Protein AF-A0A9D0NZA3-F1 (afdb_monomer)

Radius of gyration: 27.47 Å; Cα contacts (8 Å, |Δi|>4): 518; chains: 1; bounding box: 63×47×98 Å

Solvent-accessible surface area (backbone atoms only — not comparable to full-atom values): 13655 Å² total; per-residue (Å²): 135,86,82,83,82,78,84,54,74,64,58,56,53,51,52,50,52,52,50,51,53,52,52,51,52,50,50,54,51,50,53,55,50,50,52,52,50,52,54,52,50,35,52,51,52,50,52,52,49,49,54,50,52,51,53,52,53,43,59,49,54,41,44,17,36,38,67,55,97,44,93,88,59,79,60,57,59,44,73,72,34,54,56,36,86,94,64,35,75,42,56,44,33,28,52,36,56,46,63,47,68,66,41,76,40,80,38,42,32,81,88,72,49,72,46,81,45,72,25,44,46,21,32,45,32,31,29,28,35,20,25,93,94,36,58,45,86,87,71,45,75,27,55,70,80,37,42,37,33,44,32,44,36,69,53,75,40,7,36,28,37,35,42,30,35,65,82,78,69,47,74,52,71,51,70,76,42,34,65,76,71,76,92,61,64,84,48,49,30,30,63,24,29,42,58,32,36,20,28,26,86,84,74,82,85,48,69,76,47,73,42,42,36,62,63,34,60,76,65,70,42,45,63,32,38,39,29,38,42,38,38,38,28,33,30,28,41,40,43,71,70,43,79,46,79,45,79,40,60,28,83,45,41,118

Sequence (254 aa):
MNRQTGFSLIDLMISMVISLVVVGAIGSMYLNMKESFVTQQAQAELQDSARFTGTMMTAILRQAGYIPFDAATVGRKDDIFTAITGAFPAAGQVVSGTEATLSSVDVYQEDGSTVQQSFPDDAISIRFVGGASMFDCLGGAAPDGEQLVERFSLVSSALQCNHTNISTSTTDSDLLVGQNLGSRKEQIRVVGMLVWYGLDTDGNLSVDQYRRANAVNSAGAWKQVKSAAIILTVQSGELIPKNLTYVVHFPNAV

Mean predicted aligned error: 7.34 Å

Foldseek 3Di:
DDDDDDDDPVVVVVVVVVVVVVVVVVVVVVVVVVLVVLVVLLVVQVVVLLVQCQVLVQLQQLQFQAADPDPVRPDDQQVLQDADPPARRGRNQFKAKDWDFWDWDWAFASVRDTDTDTATWMKMKGKYAFDPPDAASVRHHRDHRWIKMWMWTDDPQFTKIWIATPVVRDIDMDGDADDPPPDDLAGKGFNYKFKWFFFDPPPPLDGPDTDGRVVCVVVVRSLRTFKMKMWTFMGGGNDDTDIRIHIHGHPNSD

Nearest PDB structures (foldseek):
  1zm8-assembly1_A  TM=5.096E-01  e=3.069E+00  Anabaena sp.
  5hac-assembly1_B  TM=1.676E-01  e=1.549E-01  Leishmania donovani
  5w6p-assembly1_A  TM=2.312E-01  e=7.302E-01  Kuttervirus CBA120

pLDDT: mean 88.31, std 10.46, range [43.47, 97.75]

Structure (mmCIF, N/CA/C/O backbone):
data_AF-A0A9D0NZA3-F1
#
_entry.id   AF-A0A9D0NZA3-F1
#
loop_
_atom_site.group_PDB
_atom_site.id
_atom_site.type_symbol
_atom_site.label_atom_id
_atom_site.label_alt_id
_atom_site.label_comp_id
_atom_site.label_asym_id
_atom_site.label_entity_id
_atom_site.label_seq_id
_atom_site.pdbx_PDB_ins_code
_atom_site.Cartn_x
_atom_site.Cartn_y
_atom_site.Cartn_z
_atom_site.occupancy
_atom_site.B_iso_or_equiv
_atom_site.auth_seq_id
_atom_site.auth_comp_id
_atom_site.auth_asym_id
_atom_site.auth_atom_id
_atom_site.pdbx_PDB_model_num
ATOM 1 N N . MET A 1 1 ? -36.577 32.853 71.319 1.00 51.12 1 MET A N 1
ATOM 2 C CA . MET A 1 1 ? -36.352 31.395 71.453 1.00 51.12 1 MET A CA 1
ATOM 3 C C . MET A 1 1 ? -36.713 30.751 70.122 1.00 51.12 1 MET A C 1
ATOM 5 O O . MET A 1 1 ? -37.895 30.637 69.830 1.00 51.12 1 MET A O 1
ATOM 9 N N . ASN A 1 2 ? -35.731 30.420 69.278 1.00 58.84 2 ASN A N 1
ATOM 10 C CA . ASN A 1 2 ? -36.005 29.749 68.002 1.00 58.84 2 ASN A CA 1
ATOM 11 C C . ASN A 1 2 ? -36.266 28.262 68.260 1.00 58.84 2 ASN A C 1
ATOM 13 O O . ASN A 1 2 ? -35.410 27.568 68.805 1.00 58.84 2 ASN A O 1
ATOM 17 N N . ARG A 1 3 ? -37.463 27.789 67.895 1.00 59.72 3 ARG A N 1
ATOM 18 C CA . ARG A 1 3 ? -37.814 26.363 67.880 1.00 59.72 3 ARG A CA 1
ATOM 19 C C . ARG A 1 3 ? -36.993 25.678 66.791 1.00 59.72 3 ARG A C 1
ATOM 21 O O . ARG A 1 3 ? -37.127 26.024 65.623 1.00 59.72 3 ARG A O 1
ATOM 28 N N . GLN A 1 4 ? -36.171 24.707 67.174 1.00 66.44 4 GLN A N 1
ATOM 29 C CA . GLN A 1 4 ? -35.600 23.755 66.227 1.00 66.44 4 GLN A CA 1
ATOM 30 C C . GLN A 1 4 ? -36.704 22.788 65.790 1.00 66.44 4 GLN A C 1
ATOM 32 O O . GLN A 1 4 ? -37.243 22.034 66.600 1.00 66.44 4 GLN A O 1
ATOM 37 N N . THR A 1 5 ? -37.067 22.841 64.514 1.00 71.94 5 THR A N 1
ATOM 38 C CA . THR A 1 5 ? -37.876 21.823 63.844 1.00 71.94 5 THR A CA 1
ATOM 39 C C . THR A 1 5 ? -36.939 20.695 63.407 1.00 71.94 5 THR A C 1
ATOM 41 O O . THR A 1 5 ? -36.087 20.909 62.548 1.00 71.94 5 THR A O 1
ATOM 44 N N . GLY A 1 6 ? -37.037 19.521 64.036 1.00 74.94 6 GLY A N 1
ATOM 45 C CA . GLY A 1 6 ? -36.289 18.329 63.620 1.00 74.94 6 GLY A CA 1
ATOM 46 C C . GLY A 1 6 ? -36.896 17.692 62.367 1.00 74.94 6 GLY A C 1
ATOM 47 O O . GLY A 1 6 ? -38.107 17.759 62.165 1.00 74.94 6 GLY A O 1
ATOM 48 N N . PHE A 1 7 ? -36.053 17.081 61.535 1.00 77.44 7 PHE A N 1
ATOM 49 C CA . PHE A 1 7 ? -36.474 16.319 60.357 1.00 77.44 7 PHE A CA 1
ATOM 50 C C . PHE A 1 7 ? -37.058 14.958 60.753 1.00 77.44 7 PHE A C 1
ATOM 52 O O . PHE A 1 7 ? -36.597 14.331 61.711 1.00 77.44 7 PHE A O 1
ATOM 59 N N . SER A 1 8 ? -38.058 14.491 60.003 1.00 88.31 8 SER A N 1
ATOM 60 C CA . SER A 1 8 ? -38.603 13.143 60.161 1.00 88.31 8 SER A CA 1
ATOM 61 C C . SER A 1 8 ? -37.668 12.106 59.526 1.00 88.31 8 SER A C 1
ATOM 63 O O . SER A 1 8 ? -37.022 12.373 58.515 1.00 88.31 8 SER A O 1
ATOM 65 N N . LEU A 1 9 ? -37.620 10.891 60.081 1.00 87.69 9 LEU A N 1
ATOM 66 C CA . LEU A 1 9 ? -36.819 9.781 59.542 1.00 87.69 9 LEU A CA 1
ATOM 67 C C . LEU A 1 9 ? -37.218 9.436 58.091 1.00 87.69 9 LEU A C 1
ATOM 69 O O . LEU A 1 9 ? -36.364 9.055 57.292 1.00 87.69 9 LEU A O 1
ATOM 73 N N . ILE A 1 10 ? -38.489 9.660 57.727 1.00 92.31 10 ILE A N 1
ATOM 74 C CA . ILE A 1 10 ? -38.987 9.504 56.351 1.00 92.31 10 ILE A CA 1
ATOM 75 C C . ILE A 1 10 ? -38.359 10.523 55.388 1.00 92.31 10 ILE A C 1
ATOM 77 O O . ILE A 1 10 ? -38.009 10.157 54.271 1.00 92.31 10 ILE A O 1
ATOM 81 N N . ASP A 1 11 ? -38.141 11.770 55.817 1.00 90.00 11 ASP A N 1
ATOM 82 C CA . ASP A 1 11 ? -37.569 12.818 54.961 1.00 90.00 11 ASP A CA 1
ATOM 83 C C . ASP A 1 11 ? -36.097 12.514 54.642 1.00 90.00 11 ASP A C 1
ATOM 85 O O . ASP A 1 11 ? -35.621 12.755 53.527 1.00 90.00 11 ASP A O 1
ATOM 89 N N . LEU A 1 12 ? -35.378 11.902 55.591 1.00 90.06 12 LEU A N 1
ATOM 90 C CA . LEU A 1 12 ? -34.016 11.415 55.363 1.00 90.06 12 LEU A CA 1
ATOM 91 C C . LEU A 1 12 ? -33.972 10.221 54.402 1.00 90.06 12 LEU A C 1
ATOM 93 O O . LEU A 1 12 ? -33.104 10.164 53.534 1.00 90.06 12 LEU A O 1
ATOM 97 N N . MET A 1 13 ? -34.927 9.296 54.498 1.00 92.69 13 MET A N 1
ATOM 98 C CA . MET A 1 13 ? -35.022 8.180 53.552 1.00 92.69 13 MET A CA 1
ATOM 99 C C . MET A 1 13 ? -35.358 8.660 52.135 1.00 92.69 13 MET A C 1
ATOM 101 O O . MET A 1 13 ? -34.717 8.236 51.174 1.00 92.69 13 MET A O 1
ATOM 105 N N . ILE A 1 14 ? -36.312 9.585 52.000 1.00 94.31 14 ILE A N 1
ATOM 106 C CA . ILE A 1 14 ? -36.721 10.141 50.704 1.00 94.31 14 ILE A CA 1
ATOM 107 C C . ILE A 1 14 ? -35.559 10.903 50.054 1.00 94.31 14 ILE A C 1
ATOM 109 O O . ILE A 1 14 ? -35.256 10.677 48.883 1.00 94.31 14 ILE A O 1
ATOM 113 N N . SER A 1 15 ? -34.860 11.759 50.803 1.00 94.69 15 SER A N 1
ATOM 114 C CA . SER A 1 15 ? -33.729 12.535 50.270 1.00 94.69 15 SER A CA 1
ATOM 115 C C . SER A 1 15 ? -32.549 11.662 49.832 1.00 94.69 15 SER A C 1
ATOM 117 O O . SER A 1 15 ? -31.938 11.937 48.795 1.00 94.69 15 SER A O 1
ATOM 119 N N . MET A 1 16 ? -32.255 10.577 50.554 1.00 92.75 16 MET A N 1
ATOM 120 C CA . MET A 1 16 ? -31.217 9.618 50.165 1.00 92.75 16 MET A CA 1
ATOM 121 C C . MET A 1 16 ? -31.574 8.878 48.871 1.00 92.75 16 MET A C 1
ATOM 123 O O . MET A 1 16 ? -30.732 8.765 47.980 1.00 92.75 16 MET A O 1
ATOM 127 N N . VAL A 1 17 ? -32.822 8.418 48.736 1.00 96.31 17 VAL A N 1
ATOM 128 C CA . VAL A 1 17 ? -33.291 7.737 47.517 1.00 96.31 17 VAL A CA 1
ATOM 129 C C . VAL A 1 17 ? -33.237 8.680 46.315 1.00 96.31 17 VAL A C 1
ATOM 131 O O . VAL A 1 17 ? -32.728 8.294 45.265 1.00 96.31 17 VAL A O 1
ATOM 134 N N . ILE A 1 18 ? -33.681 9.931 46.470 1.00 95.88 18 ILE A N 1
ATOM 135 C CA . ILE A 1 18 ? -33.614 10.936 45.398 1.00 95.88 18 ILE A CA 1
ATOM 136 C C . ILE A 1 18 ? -32.157 11.192 44.996 1.00 95.88 18 ILE A C 1
ATOM 138 O O . ILE A 1 18 ? -31.841 11.213 43.808 1.00 95.88 18 ILE A O 1
ATOM 142 N N . SER A 1 19 ? -31.256 11.324 45.972 1.00 95.94 19 SER A N 1
ATOM 143 C CA . SER A 1 19 ? -29.830 11.553 45.710 1.00 95.94 19 SER A CA 1
ATOM 144 C C . SER A 1 19 ? -29.194 10.388 44.948 1.00 95.94 19 SER A C 1
ATOM 146 O O . SER A 1 19 ? -28.460 10.612 43.987 1.00 95.94 19 SER A O 1
ATOM 148 N N . LEU A 1 20 ? -29.514 9.144 45.322 1.00 95.38 20 LEU A N 1
ATOM 149 C CA . LEU A 1 20 ? -29.031 7.945 44.634 1.00 95.38 20 LEU A CA 1
ATOM 150 C C . LEU A 1 20 ? -29.504 7.901 43.174 1.00 95.38 20 LEU A C 1
ATOM 152 O O . LEU A 1 20 ? -28.707 7.622 42.279 1.00 95.38 20 LEU A O 1
ATOM 156 N N . VAL A 1 21 ? -30.780 8.208 42.924 1.00 96.75 21 VAL A N 1
ATOM 157 C CA . VAL A 1 21 ? -31.352 8.228 41.568 1.00 96.75 21 VAL A CA 1
ATOM 158 C C . VAL A 1 21 ? -30.662 9.278 40.698 1.00 96.75 21 VAL A C 1
ATOM 160 O O . VAL A 1 21 ? -30.293 8.984 39.561 1.00 96.75 21 VAL A O 1
ATOM 163 N N . VAL A 1 22 ? -30.428 10.481 41.230 1.00 96.88 22 VAL A N 1
ATOM 164 C CA . VAL A 1 22 ? -29.750 11.562 40.496 1.00 96.88 22 VAL A CA 1
ATOM 165 C C . VAL A 1 22 ? -28.302 11.191 40.169 1.00 96.88 22 VAL A C 1
ATOM 167 O O . VAL A 1 22 ? -27.874 11.353 39.027 1.00 96.88 22 VAL A O 1
ATOM 170 N N . VAL A 1 23 ? -27.554 10.647 41.133 1.00 96.62 23 VAL A N 1
ATOM 171 C CA . VAL A 1 23 ? -26.170 10.201 40.900 1.00 96.62 23 VAL A CA 1
ATOM 172 C C . VAL A 1 23 ? -26.123 9.058 39.884 1.00 96.62 23 VAL A C 1
ATOM 174 O O . VAL A 1 23 ? -25.263 9.068 39.006 1.00 96.62 23 VAL A O 1
ATOM 177 N N . GLY A 1 24 ? -27.068 8.113 39.942 1.00 95.25 24 GLY A N 1
ATOM 178 C CA . GLY A 1 24 ? -27.191 7.039 38.954 1.00 95.25 24 GLY A CA 1
ATOM 179 C C . GLY A 1 24 ? -27.455 7.567 37.541 1.00 95.25 24 GLY A C 1
ATOM 180 O O . GLY A 1 24 ? -26.788 7.152 36.591 1.00 95.25 24 GLY A O 1
ATOM 181 N N . ALA A 1 25 ? -28.362 8.537 37.402 1.00 95.44 25 ALA A N 1
ATOM 182 C CA . ALA A 1 25 ? -28.657 9.176 36.122 1.00 95.44 25 ALA A CA 1
ATOM 183 C C . ALA A 1 25 ? -27.425 9.895 35.545 1.00 95.44 25 ALA A C 1
ATOM 185 O O . ALA A 1 25 ? -27.051 9.647 34.397 1.00 95.44 25 ALA A O 1
ATOM 186 N N . ILE A 1 26 ? -26.741 10.716 36.349 1.00 96.31 26 ILE A N 1
ATOM 187 C CA . ILE A 1 26 ? -25.516 11.418 35.928 1.00 96.31 26 ILE A CA 1
ATOM 188 C C . ILE A 1 26 ? -24.404 10.418 35.582 1.00 96.31 26 ILE A C 1
ATOM 190 O O . ILE A 1 26 ? -23.705 10.607 34.588 1.00 96.31 26 ILE A O 1
ATOM 194 N N . GLY A 1 27 ? -24.266 9.335 36.352 1.00 94.44 27 GLY A N 1
ATOM 195 C CA . GLY A 1 27 ? -23.303 8.268 36.084 1.00 94.44 27 GLY A CA 1
ATOM 196 C C . GLY A 1 27 ? -23.529 7.613 34.721 1.00 94.44 27 GLY A C 1
ATOM 197 O O . GLY A 1 27 ? -22.589 7.491 33.939 1.00 94.44 27 GLY A O 1
ATOM 198 N N . SER A 1 28 ? -24.778 7.269 34.394 1.00 91.19 28 SER A N 1
ATOM 199 C CA . SER A 1 28 ? -25.121 6.702 33.082 1.00 91.19 28 SER A CA 1
ATOM 200 C C . SER A 1 28 ? -24.843 7.677 31.930 1.00 91.19 28 SER A C 1
ATOM 202 O O . SER A 1 28 ? -24.255 7.292 30.921 1.00 91.19 28 SER A O 1
ATOM 204 N N . MET A 1 29 ? -25.170 8.962 32.106 1.00 93.44 29 MET A N 1
ATOM 205 C CA . MET A 1 29 ? -24.888 10.001 31.115 1.00 93.44 29 MET A CA 1
ATOM 206 C C . MET A 1 29 ? -23.382 10.181 30.901 1.00 93.44 29 MET A C 1
ATOM 208 O O . MET A 1 29 ? -22.934 10.296 29.763 1.00 93.44 29 MET A O 1
ATOM 212 N N . TYR A 1 30 ? -22.596 10.179 31.978 1.00 94.50 30 TYR A N 1
ATOM 213 C CA . TYR A 1 30 ? -21.143 10.296 31.909 1.00 94.50 30 TYR A CA 1
ATOM 214 C C . TYR A 1 30 ? -20.502 9.127 31.150 1.00 94.50 30 TYR A C 1
ATOM 216 O O . TYR A 1 30 ? -19.624 9.358 30.319 1.00 94.50 30 TYR A O 1
ATOM 224 N N . LEU A 1 31 ? -20.952 7.890 31.392 1.00 90.31 31 LEU A N 1
ATOM 225 C CA . LEU A 1 31 ? -20.451 6.709 30.680 1.00 90.31 31 LEU A CA 1
ATOM 226 C C . LEU A 1 31 ? -20.756 6.785 29.179 1.00 90.31 31 LEU A C 1
ATOM 228 O O . LEU A 1 31 ? -19.836 6.650 28.374 1.00 90.31 31 LEU A O 1
ATOM 232 N N . ASN A 1 32 ? -21.997 7.117 28.812 1.00 88.56 32 ASN A N 1
ATOM 233 C CA . ASN A 1 32 ? -22.391 7.290 27.409 1.00 88.56 32 ASN A CA 1
ATOM 234 C C . ASN A 1 32 ? -21.597 8.415 26.728 1.00 88.56 32 ASN A C 1
ATOM 236 O O . ASN A 1 32 ? -21.171 8.297 25.580 1.00 88.56 32 ASN A O 1
ATOM 240 N N . MET A 1 33 ? -21.376 9.523 27.440 1.00 90.19 33 MET A N 1
ATOM 241 C CA . MET A 1 33 ? -20.604 10.647 26.924 1.00 90.19 33 MET A CA 1
ATOM 242 C C . MET A 1 33 ? -19.137 10.252 26.704 1.00 90.19 33 MET A C 1
ATOM 244 O O . MET A 1 33 ? -18.565 10.589 25.672 1.00 90.19 33 MET A O 1
ATOM 248 N N . LYS A 1 34 ? -18.539 9.489 27.627 1.00 88.44 34 LYS A N 1
ATOM 249 C CA . LYS A 1 34 ? -17.170 8.973 27.491 1.00 88.44 34 LYS A CA 1
ATOM 250 C C . LYS A 1 34 ? -17.021 8.053 26.276 1.00 88.44 34 LYS A C 1
ATOM 252 O O . LYS A 1 34 ? -16.067 8.212 25.521 1.00 88.44 34 LYS A O 1
ATOM 257 N N . GLU A 1 35 ? -17.947 7.123 26.077 1.00 84.94 35 GLU A N 1
ATOM 258 C CA . GLU A 1 35 ? -17.951 6.220 24.919 1.00 84.94 35 GLU A CA 1
ATOM 259 C C . GLU A 1 35 ? -18.092 6.995 23.598 1.00 84.94 35 GLU A C 1
ATOM 261 O O . GLU A 1 35 ? -17.332 6.789 22.648 1.00 84.94 35 GLU A O 1
ATOM 266 N N . SER A 1 36 ? -18.988 7.985 23.571 1.00 86.56 36 SER A N 1
ATOM 267 C CA . SER A 1 36 ? -19.142 8.896 22.435 1.00 86.56 36 SER A CA 1
ATOM 268 C C . SER A 1 36 ? -17.854 9.673 22.132 1.00 86.56 36 SER A C 1
ATOM 270 O O . SER A 1 36 ? -17.493 9.839 20.969 1.00 86.56 36 SER A O 1
ATOM 272 N N . PHE A 1 37 ? -17.118 10.116 23.154 1.00 87.00 37 PHE A N 1
ATOM 273 C CA . PHE A 1 37 ? -15.834 10.790 22.959 1.00 87.00 37 PHE A CA 1
ATOM 274 C C . PHE A 1 37 ? -14.761 9.861 22.374 1.00 87.00 37 PHE A C 1
ATOM 276 O O . PHE A 1 37 ? -14.057 10.265 21.451 1.00 87.00 37 PHE A O 1
ATOM 283 N N . VAL A 1 38 ? -14.647 8.623 22.865 1.00 83.88 38 VAL A N 1
ATOM 284 C CA . VAL A 1 38 ? -13.657 7.650 22.362 1.00 83.88 38 VAL A CA 1
ATOM 285 C C . VAL A 1 38 ? -13.935 7.282 20.904 1.00 83.88 38 VAL A C 1
ATOM 287 O O . VAL A 1 38 ? -13.021 7.269 20.083 1.00 83.88 38 VAL A O 1
ATOM 290 N N . THR A 1 39 ? -15.199 7.045 20.553 1.00 84.56 39 THR A N 1
ATOM 291 C CA . THR A 1 39 ? -15.587 6.721 19.171 1.00 84.56 39 THR A CA 1
ATOM 292 C C . THR A 1 39 ? -15.345 7.887 18.212 1.00 84.56 39 THR A C 1
ATOM 294 O O . THR A 1 39 ? -14.838 7.675 17.109 1.00 84.56 39 THR A O 1
ATOM 297 N N . GLN A 1 40 ? -15.637 9.125 18.624 1.00 88.12 40 GLN A N 1
ATOM 298 C CA . GLN A 1 40 ? -15.328 10.324 17.836 1.00 88.12 40 GLN A CA 1
ATOM 299 C C . GLN A 1 40 ? -13.819 10.497 17.625 1.00 88.12 40 GLN A C 1
ATOM 301 O O . GLN A 1 40 ? -13.389 10.772 16.504 1.00 88.12 40 GLN A O 1
ATOM 306 N N . GLN A 1 41 ? -13.016 10.283 18.669 1.00 87.00 41 GLN A N 1
ATOM 307 C CA . GLN A 1 41 ? -11.558 10.353 18.587 1.00 87.00 41 GLN A CA 1
ATOM 308 C C . GLN A 1 41 ? -10.996 9.301 17.619 1.00 87.00 41 GLN A C 1
ATOM 310 O O . GLN A 1 41 ? -10.244 9.645 16.707 1.00 87.00 41 GLN A O 1
ATOM 315 N N . ALA A 1 42 ? -11.433 8.045 17.735 1.00 84.56 42 ALA A N 1
ATOM 316 C CA . ALA A 1 42 ? -11.001 6.971 16.844 1.00 84.56 42 ALA A CA 1
ATOM 317 C C . ALA A 1 42 ? -11.380 7.243 15.371 1.00 84.56 42 ALA A C 1
ATOM 319 O O . ALA A 1 42 ? -10.612 6.938 14.458 1.00 84.56 42 ALA A O 1
ATOM 320 N N . GLN A 1 43 ? -12.531 7.875 15.109 1.00 87.12 43 GLN A N 1
ATOM 321 C CA . GLN A 1 43 ? -12.905 8.300 13.754 1.00 87.12 43 GLN A CA 1
ATOM 322 C C . GLN A 1 43 ? -12.047 9.451 13.221 1.00 87.12 43 GLN A C 1
ATOM 324 O O . GLN A 1 43 ? -11.769 9.483 12.019 1.00 87.12 43 GLN A O 1
ATOM 329 N N . ALA A 1 44 ? -11.657 10.400 14.074 1.00 88.38 44 ALA A N 1
ATOM 330 C CA . ALA A 1 44 ? -10.767 11.493 13.692 1.00 88.38 44 ALA A CA 1
ATOM 331 C C . ALA A 1 44 ? -9.376 10.959 13.319 1.00 88.38 44 ALA A C 1
ATOM 333 O O . ALA A 1 44 ? -8.836 11.318 12.274 1.00 88.38 44 ALA A O 1
ATOM 334 N N . GLU A 1 45 ? -8.848 10.026 14.110 1.00 86.06 45 GLU A N 1
ATOM 335 C CA . GLU A 1 45 ? -7.572 9.356 13.841 1.00 86.06 45 GLU A CA 1
ATOM 336 C C . GLU A 1 45 ? -7.594 8.571 12.525 1.00 86.06 45 GLU A C 1
ATOM 338 O O . GLU A 1 45 ? -6.665 8.678 11.724 1.00 86.06 45 GLU A O 1
ATOM 343 N N . LEU A 1 46 ? -8.676 7.835 12.243 1.00 86.12 46 LEU A N 1
ATOM 344 C CA . LEU A 1 46 ? -8.834 7.138 10.962 1.00 86.12 46 LEU A CA 1
ATOM 345 C C . LEU A 1 46 ? -8.827 8.095 9.767 1.00 86.12 46 LEU A C 1
ATOM 347 O O . LEU A 1 46 ? -8.259 7.764 8.728 1.00 86.12 46 LEU A O 1
ATOM 351 N N . GLN A 1 47 ? -9.454 9.266 9.892 1.00 89.75 47 GLN A N 1
ATOM 352 C CA . GLN A 1 47 ? -9.486 10.263 8.819 1.00 89.75 47 GLN A CA 1
ATOM 353 C C . GLN A 1 47 ? -8.111 10.884 8.571 1.00 89.75 47 GLN A C 1
ATOM 355 O O . GLN A 1 47 ? -7.713 11.039 7.414 1.00 89.75 47 GLN A O 1
ATOM 360 N N . ASP A 1 48 ? -7.385 11.216 9.637 1.00 87.69 48 ASP A N 1
ATOM 361 C CA . ASP A 1 48 ? -6.048 11.795 9.521 1.00 87.69 48 ASP A CA 1
ATOM 362 C C . ASP A 1 48 ? -5.061 10.783 8.925 1.00 87.69 48 ASP A C 1
ATOM 364 O O . ASP A 1 48 ? -4.364 11.067 7.947 1.00 87.69 48 ASP A O 1
ATOM 368 N N . SER A 1 49 ? -5.109 9.542 9.414 1.00 85.00 49 SER A N 1
ATOM 369 C CA . SER A 1 49 ? -4.312 8.440 8.881 1.00 85.00 49 SER A CA 1
ATOM 370 C C . SER A 1 49 ? -4.628 8.147 7.418 1.00 85.00 49 SER A C 1
ATOM 372 O O . SER A 1 49 ? -3.709 8.035 6.610 1.00 85.00 49 SER A O 1
ATOM 374 N N . ALA A 1 50 ? -5.909 8.110 7.037 1.00 87.31 50 ALA A N 1
ATOM 375 C CA . ALA A 1 50 ? -6.311 7.932 5.646 1.00 87.31 50 ALA A CA 1
ATOM 376 C C . ALA A 1 50 ? -5.727 9.021 4.738 1.00 87.31 50 ALA A C 1
ATOM 378 O O . ALA A 1 50 ? -5.157 8.736 3.682 1.00 87.31 50 ALA A O 1
ATOM 379 N N . ARG A 1 51 ? -5.826 10.285 5.160 1.00 89.00 51 ARG A N 1
ATOM 380 C CA . ARG A 1 51 ? -5.285 11.409 4.394 1.00 89.00 51 ARG A CA 1
ATOM 381 C C . ARG A 1 51 ? -3.769 11.307 4.244 1.00 89.00 51 ARG A C 1
ATOM 383 O O . ARG A 1 51 ? -3.262 11.506 3.136 1.00 89.00 51 ARG A O 1
ATOM 390 N N . PHE A 1 52 ? -3.060 11.000 5.328 1.00 88.69 52 PHE A N 1
ATOM 391 C CA . PHE A 1 52 ? -1.609 10.847 5.326 1.00 88.69 52 PHE A CA 1
ATOM 392 C C . PHE A 1 52 ? -1.163 9.689 4.426 1.00 88.69 52 PHE A C 1
ATOM 394 O O . PHE A 1 52 ? -0.435 9.921 3.457 1.00 88.69 52 PHE A O 1
ATOM 401 N N . THR A 1 53 ? -1.657 8.470 4.676 1.00 88.62 53 THR A N 1
ATOM 402 C CA . THR A 1 53 ? -1.305 7.273 3.898 1.00 88.62 53 THR A CA 1
ATOM 403 C C . THR A 1 53 ? -1.622 7.455 2.426 1.00 88.62 53 THR A C 1
ATOM 405 O O . THR A 1 53 ? -0.781 7.171 1.579 1.00 88.62 53 THR A O 1
ATOM 408 N N . GLY A 1 54 ? -2.815 7.963 2.107 1.00 90.75 54 GLY A N 1
ATOM 409 C CA . GLY A 1 54 ? -3.232 8.186 0.730 1.00 90.75 54 GLY A CA 1
ATOM 410 C C . GLY A 1 54 ? -2.317 9.150 -0.011 1.00 90.75 54 GLY A C 1
ATOM 411 O O . GLY A 1 54 ? -1.908 8.863 -1.137 1.00 90.75 54 GLY A O 1
ATOM 412 N N . THR A 1 55 ? -1.966 10.271 0.625 1.00 91.69 55 THR A N 1
ATOM 413 C CA . THR A 1 55 ? -1.100 11.293 0.020 1.00 91.69 55 THR A CA 1
ATOM 414 C C . THR A 1 55 ? 0.309 10.755 -0.196 1.00 91.69 55 THR A C 1
ATOM 416 O O . THR A 1 55 ? 0.833 10.857 -1.303 1.00 91.69 55 THR A O 1
ATOM 419 N N . MET A 1 56 ? 0.898 10.147 0.834 1.00 91.81 56 MET A N 1
ATOM 420 C CA . MET A 1 56 ? 2.262 9.626 0.799 1.00 91.81 56 MET A CA 1
ATOM 421 C C . MET A 1 56 ? 2.392 8.465 -0.197 1.00 91.81 56 MET A C 1
ATOM 423 O O . MET A 1 56 ? 3.193 8.539 -1.127 1.00 91.81 56 MET A O 1
ATOM 427 N N . MET A 1 57 ? 1.536 7.445 -0.090 1.00 93.75 57 MET A N 1
ATOM 428 C CA . MET A 1 57 ? 1.573 6.273 -0.967 1.00 93.75 57 MET A CA 1
ATOM 429 C C . MET A 1 57 ? 1.338 6.668 -2.428 1.00 93.75 57 MET A C 1
ATOM 431 O O . MET A 1 57 ? 2.065 6.225 -3.313 1.00 93.75 57 MET A O 1
ATOM 435 N N . THR A 1 58 ? 0.372 7.554 -2.700 1.00 94.50 58 THR A N 1
ATOM 436 C CA . THR A 1 58 ? 0.131 8.050 -4.064 1.00 94.50 58 THR A CA 1
ATOM 437 C C . THR A 1 58 ? 1.318 8.855 -4.587 1.00 94.50 58 THR A C 1
ATOM 439 O O . THR A 1 58 ? 1.681 8.700 -5.751 1.00 94.50 58 THR A O 1
ATOM 442 N N . ALA A 1 59 ? 1.936 9.705 -3.762 1.00 93.81 59 ALA A N 1
ATOM 443 C CA . ALA A 1 59 ? 3.090 10.503 -4.169 1.00 93.81 59 ALA A CA 1
ATOM 444 C C . ALA A 1 59 ? 4.283 9.624 -4.564 1.00 93.81 59 ALA A C 1
ATOM 446 O O . ALA A 1 59 ? 4.878 9.869 -5.610 1.00 93.81 59 ALA A O 1
ATOM 447 N N . ILE A 1 60 ? 4.584 8.579 -3.786 1.00 95.50 60 ILE A N 1
ATOM 448 C CA . ILE A 1 60 ? 5.651 7.621 -4.103 1.00 95.50 60 ILE A CA 1
ATOM 449 C C . ILE A 1 60 ? 5.288 6.796 -5.337 1.00 95.50 60 ILE A C 1
ATOM 451 O O . ILE A 1 60 ? 6.037 6.781 -6.308 1.00 95.50 60 ILE A O 1
ATOM 455 N N . LEU A 1 61 ? 4.107 6.174 -5.370 1.00 96.50 61 LEU A N 1
ATOM 456 C CA . LEU A 1 61 ? 3.698 5.303 -6.478 1.00 96.50 61 LEU A CA 1
ATOM 457 C C . LEU A 1 61 ? 3.654 6.022 -7.836 1.00 96.50 61 LEU A C 1
ATOM 459 O O . LEU A 1 61 ? 3.937 5.410 -8.865 1.00 96.50 61 LEU A O 1
ATOM 463 N N . ARG A 1 62 ? 3.347 7.324 -7.866 1.00 95.31 62 ARG A N 1
ATOM 464 C CA . ARG A 1 62 ? 3.376 8.134 -9.099 1.00 95.31 62 ARG A CA 1
ATOM 465 C C . ARG A 1 62 ? 4.777 8.323 -9.679 1.00 95.31 62 ARG A C 1
ATOM 467 O O . ARG A 1 62 ? 4.877 8.662 -10.857 1.00 95.31 62 ARG A O 1
ATOM 474 N N . GLN A 1 63 ? 5.832 8.096 -8.896 1.00 95.06 63 GLN A N 1
ATOM 475 C CA . GLN A 1 63 ? 7.215 8.143 -9.374 1.00 95.06 63 GLN A CA 1
ATOM 476 C C . GLN A 1 63 ? 7.562 6.934 -10.254 1.00 95.06 63 GLN A C 1
ATOM 478 O O . GLN A 1 63 ? 8.585 6.965 -10.933 1.00 95.06 63 GLN A O 1
ATOM 483 N N . ALA A 1 64 ? 6.710 5.898 -10.302 1.00 95.69 64 ALA A N 1
ATOM 484 C CA . ALA A 1 64 ? 6.936 4.692 -11.094 1.00 95.69 64 ALA A CA 1
ATOM 485 C C . ALA A 1 64 ? 7.389 5.012 -12.523 1.00 95.69 64 ALA A C 1
ATOM 487 O O . ALA A 1 64 ? 6.694 5.674 -13.296 1.00 95.69 64 ALA A O 1
ATOM 488 N N . GLY A 1 65 ? 8.565 4.504 -12.873 1.00 93.50 65 GLY A N 1
ATOM 489 C CA . GLY A 1 65 ? 9.161 4.628 -14.188 1.00 93.50 65 GLY A CA 1
ATOM 490 C C . GLY A 1 65 ? 9.715 6.001 -14.535 1.00 93.50 65 GLY A C 1
ATOM 491 O O . GLY A 1 65 ? 10.024 6.196 -15.712 1.00 93.50 65 GLY A O 1
ATOM 492 N N . TYR A 1 66 ? 9.820 6.920 -13.573 1.00 93.00 66 TYR A N 1
ATOM 493 C CA . TYR A 1 66 ? 10.529 8.180 -13.760 1.00 93.00 66 TYR A CA 1
ATOM 494 C C . TYR A 1 66 ? 12.005 7.920 -14.076 1.00 93.00 66 TYR A C 1
ATOM 496 O O . TYR A 1 66 ? 12.626 7.024 -13.502 1.00 93.00 66 TYR A O 1
ATOM 504 N N . ILE A 1 67 ? 12.532 8.701 -15.014 1.00 89.31 67 ILE A N 1
ATOM 505 C CA . ILE A 1 67 ? 13.934 8.722 -15.415 1.00 89.31 67 ILE A CA 1
ATOM 506 C C . ILE A 1 67 ? 14.313 10.206 -15.539 1.00 89.31 67 ILE A C 1
ATOM 508 O O . ILE A 1 67 ? 13.603 10.925 -16.255 1.00 89.31 67 ILE A O 1
ATOM 512 N N . PRO A 1 68 ? 15.364 10.695 -14.855 1.00 85.56 68 PRO A N 1
ATOM 513 C CA . PRO A 1 68 ? 15.805 12.073 -15.010 1.00 85.56 68 PRO A CA 1
ATOM 514 C C . PRO A 1 68 ? 16.306 12.305 -16.439 1.00 85.56 68 PRO A C 1
ATOM 516 O O . PRO A 1 68 ? 16.887 11.426 -17.078 1.00 85.56 68 PRO A O 1
ATOM 519 N N . PHE A 1 69 ? 16.074 13.508 -16.961 1.00 73.88 69 PHE A N 1
ATOM 520 C CA . PHE A 1 69 ? 16.643 13.904 -18.243 1.00 73.88 69 PHE A CA 1
ATOM 521 C C . PHE A 1 69 ? 18.100 14.320 -18.027 1.00 73.88 69 PHE A C 1
ATOM 523 O O . PHE A 1 69 ? 18.386 15.486 -17.761 1.00 73.88 69 PHE A O 1
ATOM 530 N N . ASP A 1 70 ? 19.017 13.364 -18.131 1.00 68.00 70 ASP A N 1
ATOM 531 C CA . ASP A 1 70 ? 20.451 13.630 -18.203 1.00 68.00 70 ASP A CA 1
ATOM 532 C C . ASP A 1 70 ? 21.036 13.030 -19.499 1.00 68.00 70 ASP A C 1
ATOM 534 O O . ASP A 1 70 ? 20.515 12.056 -20.045 1.00 68.00 70 ASP A O 1
ATOM 538 N N . ALA A 1 71 ? 22.105 13.636 -20.028 1.00 52.41 71 ALA A N 1
ATOM 539 C CA . ALA A 1 71 ? 22.707 13.253 -21.310 1.00 52.41 71 ALA A CA 1
ATOM 540 C C . ALA A 1 71 ? 23.359 11.848 -21.324 1.00 52.41 71 ALA A C 1
ATOM 542 O O . ALA A 1 71 ? 23.534 11.275 -22.398 1.00 52.41 71 ALA A O 1
ATOM 543 N N . ALA A 1 72 ? 23.713 11.297 -20.166 1.00 56.94 72 ALA A N 1
ATOM 544 C CA . ALA A 1 72 ? 24.183 9.931 -19.938 1.00 56.94 72 ALA A CA 1
ATOM 545 C C . ALA A 1 72 ? 23.036 8.909 -19.766 1.00 56.94 72 ALA A C 1
ATOM 547 O O . ALA A 1 72 ? 23.245 7.731 -20.056 1.00 56.94 72 ALA A O 1
ATOM 548 N N . THR A 1 73 ? 21.827 9.346 -19.391 1.00 59.84 73 THR A N 1
ATOM 549 C CA . THR A 1 73 ? 20.644 8.482 -19.163 1.00 59.84 73 THR A CA 1
ATOM 550 C C . THR A 1 73 ? 19.608 8.556 -20.302 1.00 59.84 73 THR A C 1
ATOM 552 O O . THR A 1 73 ? 18.454 8.150 -20.158 1.00 59.84 73 THR A O 1
ATOM 555 N N . VAL A 1 74 ? 20.007 9.008 -21.500 1.00 56.81 74 VAL A N 1
ATOM 556 C CA . VAL A 1 74 ? 19.187 8.891 -22.724 1.00 56.81 74 VAL A CA 1
ATOM 557 C C . VAL A 1 74 ? 19.248 7.449 -23.247 1.00 56.81 74 VAL A C 1
ATOM 559 O O . VAL A 1 74 ? 19.931 7.138 -24.220 1.00 56.81 74 VAL A O 1
ATOM 562 N N . GLY A 1 75 ? 18.547 6.545 -22.567 1.00 65.06 75 GLY A N 1
ATOM 563 C CA . GLY A 1 75 ? 18.415 5.134 -22.935 1.00 65.06 75 GLY A CA 1
ATOM 564 C C . GLY A 1 75 ? 16.964 4.750 -23.204 1.00 65.06 75 GLY A C 1
ATOM 565 O O . GLY A 1 75 ? 16.031 5.425 -22.760 1.00 65.06 75 GLY A O 1
ATOM 566 N N . ARG A 1 76 ? 16.735 3.642 -23.921 1.00 76.94 76 ARG A N 1
ATOM 567 C CA . ARG A 1 76 ? 15.382 3.075 -23.983 1.00 76.94 76 ARG A CA 1
ATOM 568 C C . ARG A 1 76 ? 15.014 2.609 -22.578 1.00 76.94 76 ARG A C 1
ATOM 570 O O . ARG A 1 76 ? 15.848 2.074 -21.853 1.00 76.94 76 ARG A O 1
ATOM 577 N N . LYS A 1 77 ? 13.740 2.745 -22.215 1.00 84.69 77 LYS A N 1
ATOM 578 C CA . LYS A 1 77 ? 13.213 2.287 -20.922 1.00 84.69 77 LYS A CA 1
ATOM 579 C C . LYS A 1 77 ? 13.572 0.823 -20.624 1.00 84.69 77 LYS A C 1
ATOM 581 O O . LYS A 1 77 ? 13.830 0.485 -19.476 1.00 84.69 77 LYS A O 1
ATOM 586 N N . ASP A 1 78 ? 13.630 -0.014 -21.660 1.00 87.25 78 ASP A N 1
ATOM 587 C CA . ASP A 1 78 ? 14.024 -1.425 -21.576 1.00 87.25 78 ASP A CA 1
ATOM 588 C C . ASP A 1 78 ? 15.500 -1.637 -21.177 1.00 87.25 78 ASP A C 1
ATOM 590 O O . ASP A 1 78 ? 15.803 -2.624 -20.508 1.00 87.25 78 ASP A O 1
ATOM 594 N N . ASP A 1 79 ? 16.395 -0.717 -21.551 1.00 87.00 79 ASP A N 1
ATOM 595 C CA . ASP A 1 79 ? 17.837 -0.799 -21.271 1.00 87.00 79 ASP A CA 1
ATOM 596 C C . ASP A 1 79 ? 18.156 -0.316 -19.852 1.00 87.00 79 ASP A C 1
ATOM 598 O O . ASP A 1 79 ? 19.022 -0.865 -19.175 1.00 87.00 79 ASP A O 1
ATOM 602 N N . ILE A 1 80 ? 17.426 0.704 -19.394 1.00 88.56 80 ILE A N 1
ATOM 603 C CA . ILE A 1 80 ? 17.545 1.237 -18.035 1.00 88.56 80 ILE A CA 1
ATOM 604 C C . ILE A 1 80 ? 16.905 0.242 -17.065 1.00 88.56 80 ILE A C 1
ATOM 606 O O . ILE A 1 80 ? 17.564 -0.314 -16.191 1.00 88.56 80 ILE A O 1
ATOM 610 N N . PHE A 1 81 ? 15.621 -0.052 -17.254 1.00 91.88 81 PHE A N 1
ATOM 611 C CA . PHE A 1 81 ? 14.860 -0.941 -16.388 1.00 91.88 81 PHE A CA 1
ATOM 612 C C . PHE A 1 81 ? 14.961 -2.390 -16.872 1.00 91.88 81 PHE A C 1
ATOM 614 O O . PHE A 1 81 ? 14.005 -2.961 -17.405 1.00 91.88 81 PHE A O 1
ATOM 621 N N . THR A 1 82 ? 16.123 -3.002 -16.657 1.00 92.25 82 THR A N 1
ATOM 622 C CA . THR A 1 82 ? 16.390 -4.405 -17.017 1.00 92.25 82 THR A CA 1
ATOM 623 C C . THR A 1 82 ? 15.500 -5.387 -16.245 1.00 92.25 82 THR A C 1
ATOM 625 O O . THR A 1 82 ? 14.888 -5.042 -15.234 1.00 92.25 82 THR A O 1
ATOM 628 N N . ALA A 1 83 ? 15.357 -6.621 -16.728 1.00 92.38 83 ALA A N 1
ATOM 629 C CA . ALA A 1 83 ? 14.564 -7.625 -16.022 1.00 92.38 83 ALA A CA 1
ATOM 630 C C . ALA A 1 83 ? 15.248 -8.053 -14.709 1.00 92.38 83 ALA A C 1
ATOM 632 O O . ALA A 1 83 ? 16.427 -8.398 -14.700 1.00 92.38 83 ALA A O 1
ATOM 633 N N . ILE A 1 84 ? 14.486 -8.084 -13.615 1.00 90.75 84 ILE A N 1
ATOM 634 C CA . ILE A 1 84 ? 14.901 -8.594 -12.305 1.00 90.75 84 ILE A CA 1
ATOM 635 C C . ILE A 1 84 ? 14.049 -9.825 -11.997 1.00 90.75 84 ILE A C 1
ATOM 637 O O . ILE A 1 84 ? 12.845 -9.713 -11.747 1.00 90.75 84 ILE A O 1
ATOM 641 N N . THR A 1 85 ? 14.664 -11.007 -12.017 1.00 86.88 85 THR A N 1
ATOM 642 C CA . THR A 1 85 ? 13.978 -12.282 -11.766 1.00 86.88 85 THR A CA 1
ATOM 643 C C . THR A 1 85 ? 13.238 -12.253 -10.429 1.00 86.88 85 THR A C 1
ATOM 645 O O . THR A 1 85 ? 13.815 -11.924 -9.398 1.00 86.88 85 THR A O 1
ATOM 648 N N . GLY A 1 86 ? 11.949 -12.600 -10.444 1.00 82.56 86 GLY A N 1
ATOM 649 C CA . GLY A 1 86 ? 11.111 -12.668 -9.241 1.00 82.56 86 GLY A CA 1
ATOM 650 C C . GLY A 1 86 ? 10.539 -11.333 -8.746 1.00 82.56 86 GLY A C 1
ATOM 651 O O . GLY A 1 86 ? 9.602 -11.364 -7.956 1.00 82.56 86 GLY A O 1
ATOM 652 N N . ALA A 1 87 ? 11.024 -10.184 -9.233 1.00 87.50 87 ALA A N 1
ATOM 653 C CA . ALA A 1 87 ? 10.505 -8.861 -8.856 1.00 87.50 87 ALA A CA 1
ATOM 654 C C . ALA A 1 87 ? 9.924 -8.092 -10.055 1.00 87.50 87 ALA A C 1
ATOM 656 O O . ALA A 1 87 ? 8.758 -7.705 -10.033 1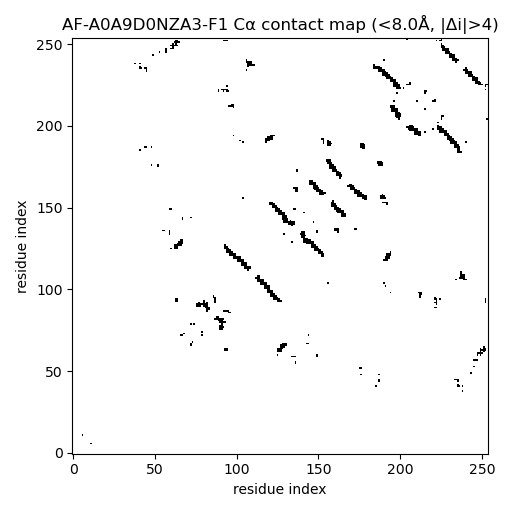.00 87.50 87 ALA A O 1
ATOM 657 N N . PHE A 1 88 ? 10.713 -7.917 -11.119 1.00 93.75 88 PHE A N 1
ATOM 658 C CA . PHE A 1 88 ? 10.336 -7.235 -12.362 1.00 93.75 88 PHE A CA 1
ATOM 659 C C . PHE A 1 88 ? 10.737 -8.106 -13.563 1.00 93.75 88 PHE A C 1
ATOM 661 O O . PHE A 1 88 ? 11.767 -7.849 -14.186 1.00 93.75 88 PHE A O 1
ATOM 668 N N . PRO A 1 89 ? 9.985 -9.176 -13.879 1.00 90.69 89 PRO A N 1
ATOM 669 C CA . PRO A 1 89 ? 10.415 -10.202 -14.833 1.00 90.69 89 PRO A CA 1
ATOM 670 C C . PRO A 1 89 ? 10.620 -9.720 -16.279 1.00 90.69 89 PRO A C 1
ATOM 672 O O . PRO A 1 89 ? 11.254 -10.436 -17.050 1.00 90.69 89 PRO A O 1
ATOM 675 N N . ALA A 1 90 ? 10.110 -8.548 -16.670 1.00 91.06 90 ALA A N 1
ATOM 676 C CA . ALA A 1 90 ? 10.260 -8.018 -18.026 1.00 91.06 90 ALA A CA 1
ATOM 677 C C . ALA A 1 90 ? 11.077 -6.716 -18.070 1.00 91.06 90 ALA A C 1
ATOM 679 O O . ALA A 1 90 ? 10.917 -5.827 -17.233 1.00 91.06 90 ALA A O 1
ATOM 680 N N . ALA A 1 91 ? 11.907 -6.565 -19.107 1.00 91.38 91 ALA A N 1
ATOM 681 C CA . ALA A 1 91 ? 12.576 -5.298 -19.398 1.00 91.38 91 ALA A CA 1
ATOM 682 C C . ALA A 1 91 ? 11.543 -4.187 -19.680 1.00 91.38 91 ALA A C 1
ATOM 684 O O . ALA A 1 91 ? 10.510 -4.428 -20.317 1.00 91.38 91 ALA A O 1
ATOM 685 N N . GLY A 1 92 ? 11.795 -2.989 -19.152 1.00 90.31 92 GLY A N 1
ATOM 686 C CA . GLY A 1 92 ? 10.915 -1.821 -19.249 1.00 90.31 92 GLY A CA 1
ATOM 687 C C . GLY A 1 92 ? 9.696 -1.851 -18.322 1.00 90.31 92 GLY A C 1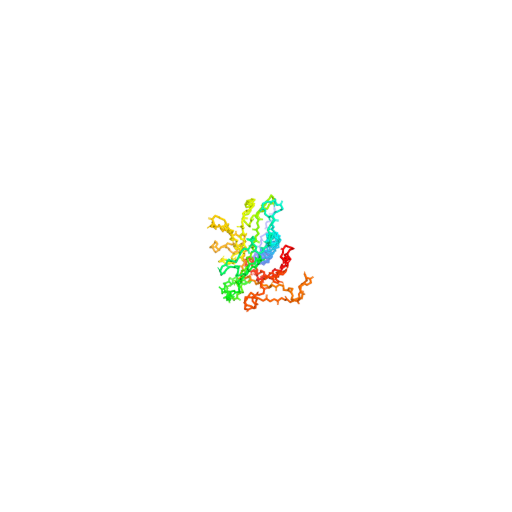
ATOM 688 O O . GLY A 1 92 ? 8.972 -0.863 -18.235 1.00 90.31 92 GLY A O 1
ATOM 689 N N . GLN A 1 93 ? 9.463 -2.950 -17.597 1.00 93.25 93 GLN A N 1
ATOM 690 C CA . GLN A 1 93 ? 8.434 -3.026 -16.557 1.00 93.25 93 GLN A CA 1
ATOM 691 C C . GLN A 1 93 ? 8.759 -2.039 -15.435 1.00 93.25 93 GLN A C 1
ATOM 693 O O . GLN A 1 93 ? 9.908 -1.969 -15.034 1.00 93.25 93 GLN A O 1
ATOM 698 N N . VAL A 1 94 ? 7.795 -1.304 -14.886 1.00 95.12 94 VAL A N 1
ATOM 699 C CA . VAL A 1 94 ? 8.069 -0.354 -13.779 1.00 95.12 94 VAL A CA 1
ATOM 700 C C . VAL A 1 94 ? 7.181 -0.539 -12.561 1.00 95.12 94 VAL A C 1
ATOM 702 O O . VAL A 1 94 ? 7.443 0.049 -11.518 1.00 95.12 94 VAL A O 1
ATOM 705 N N . VAL A 1 95 ? 6.171 -1.395 -12.684 1.00 96.81 95 VAL A N 1
ATOM 706 C CA . VAL A 1 95 ? 5.259 -1.785 -11.613 1.00 96.81 95 VAL A CA 1
ATOM 707 C C . VAL A 1 95 ? 5.274 -3.302 -11.517 1.00 96.81 95 VAL A C 1
ATOM 709 O O . VAL A 1 95 ? 5.280 -3.999 -12.536 1.00 96.81 95 VAL A O 1
ATOM 712 N N . SER A 1 96 ? 5.269 -3.819 -10.301 1.00 96.06 96 SER A N 1
ATOM 713 C CA . SER A 1 96 ? 4.999 -5.218 -10.013 1.00 96.06 96 SER A CA 1
ATOM 714 C C . SER A 1 96 ? 4.180 -5.339 -8.736 1.00 96.06 96 SER A C 1
ATOM 716 O O . SER A 1 96 ? 3.920 -4.362 -8.028 1.00 96.06 96 SER A O 1
ATOM 718 N N . GLY A 1 97 ? 3.740 -6.550 -8.442 1.00 95.62 97 GLY A N 1
ATOM 719 C CA . GLY A 1 97 ? 3.117 -6.825 -7.170 1.00 95.62 97 GLY A CA 1
ATOM 720 C C . GLY A 1 97 ? 2.888 -8.293 -6.932 1.00 95.62 97 GLY A C 1
ATOM 721 O O . GLY A 1 97 ? 3.064 -9.138 -7.813 1.00 95.62 97 GLY A O 1
ATOM 722 N N . THR A 1 98 ? 2.494 -8.573 -5.703 1.00 94.25 98 THR A N 1
ATOM 723 C CA . THR A 1 98 ? 2.200 -9.914 -5.224 1.00 94.25 98 THR A CA 1
ATOM 724 C C . THR A 1 98 ? 0.770 -9.944 -4.732 1.00 94.25 98 THR A C 1
ATOM 726 O O . THR A 1 98 ? 0.345 -9.056 -4.001 1.00 94.25 98 THR A O 1
ATOM 729 N N . GLU A 1 99 ? 0.044 -10.975 -5.135 1.00 93.75 99 GLU A N 1
ATOM 730 C CA . GLU A 1 99 ? -1.249 -11.314 -4.562 1.00 93.75 99 GLU A CA 1
ATOM 731 C C . GLU A 1 99 ? -0.990 -12.423 -3.551 1.00 93.75 99 GLU A C 1
ATOM 733 O O . GLU A 1 99 ? -0.634 -13.541 -3.935 1.00 93.75 99 GLU A O 1
ATOM 738 N N . ALA A 1 100 ? -1.076 -12.084 -2.268 1.00 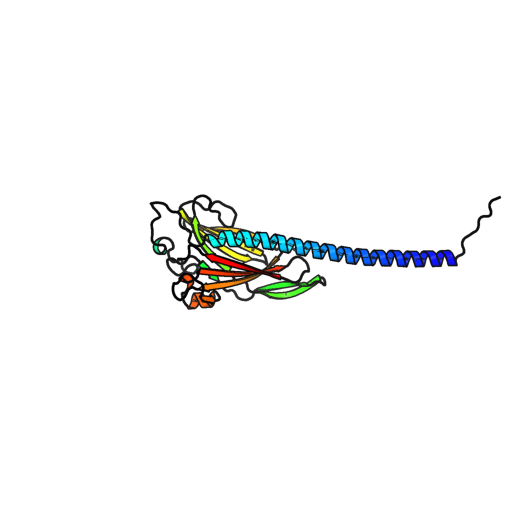84.62 100 ALA A N 1
ATOM 739 C CA . ALA A 1 100 ? -0.879 -13.059 -1.209 1.00 84.62 100 ALA A CA 1
ATOM 740 C C . ALA A 1 100 ? -2.193 -13.772 -0.879 1.00 84.62 100 ALA A C 1
ATOM 742 O O . ALA A 1 100 ? -3.293 -13.322 -1.212 1.00 84.62 100 ALA A O 1
ATOM 743 N N . THR A 1 101 ? -2.071 -14.898 -0.183 1.00 81.44 101 THR A N 1
ATOM 744 C CA . THR A 1 101 ? -3.207 -15.529 0.493 1.00 81.44 101 THR A CA 1
ATOM 745 C C . THR A 1 101 ? -3.787 -14.574 1.540 1.00 81.44 101 THR A C 1
ATOM 747 O O . THR A 1 101 ? -3.132 -13.625 1.963 1.00 81.44 101 THR A O 1
ATOM 750 N N . LEU A 1 102 ? -5.014 -14.834 1.992 1.00 89.00 102 LEU A N 1
ATOM 751 C CA . LEU A 1 102 ? -5.601 -14.054 3.075 1.00 89.00 102 LEU A CA 1
ATOM 752 C C . LEU A 1 102 ? -4.802 -14.238 4.379 1.00 89.00 102 LEU A C 1
ATOM 754 O O . LEU A 1 102 ? -4.521 -15.370 4.778 1.00 89.00 102 LEU A O 1
ATOM 758 N N . SER A 1 103 ? -4.509 -13.132 5.055 1.00 88.94 103 SER A N 1
ATOM 759 C CA . SER A 1 103 ? -3.899 -13.092 6.383 1.00 88.94 103 SER A CA 1
ATOM 760 C C . SER A 1 103 ? -4.997 -13.004 7.442 1.00 88.94 103 SER A C 1
ATOM 762 O O . SER A 1 103 ? -5.853 -12.119 7.393 1.00 88.94 103 SER A O 1
ATOM 764 N N . SER A 1 104 ? -4.998 -13.939 8.396 1.00 89.56 104 SER A N 1
ATOM 765 C CA . SER A 1 104 ? -5.939 -13.930 9.523 1.00 89.56 104 SER A CA 1
ATOM 766 C C . SER A 1 104 ? -5.461 -12.979 10.613 1.00 89.56 104 SER A C 1
ATOM 768 O O . SER A 1 104 ? -4.317 -13.057 11.063 1.00 89.56 104 SER A O 1
ATOM 770 N N . VAL A 1 105 ? -6.341 -12.069 11.020 1.00 87.88 105 VAL A N 1
ATOM 771 C CA . VAL A 1 105 ? -6.052 -10.976 11.944 1.00 87.88 105 VAL A CA 1
ATOM 772 C C . VAL A 1 105 ? -7.161 -10.893 12.994 1.00 87.88 105 VAL A C 1
ATOM 774 O O . VAL A 1 105 ? -8.345 -10.971 12.665 1.00 87.88 105 VAL A O 1
ATOM 777 N N . ASP A 1 106 ? -6.785 -10.681 14.258 1.00 87.81 106 ASP A N 1
ATOM 778 C CA . ASP A 1 106 ? -7.736 -10.306 15.307 1.00 87.81 106 ASP A CA 1
ATOM 779 C C . ASP A 1 106 ? -8.261 -8.892 15.056 1.00 87.81 106 ASP A C 1
ATOM 781 O O . ASP A 1 106 ? -7.496 -7.920 15.027 1.00 87.81 106 ASP A O 1
ATOM 785 N N . VAL A 1 107 ? -9.574 -8.782 14.897 1.00 86.19 107 VAL A N 1
ATOM 786 C CA . VAL A 1 107 ? -10.309 -7.528 14.744 1.00 86.19 107 VAL A CA 1
ATOM 787 C C . VAL A 1 107 ? -11.041 -7.232 16.043 1.00 86.19 107 VAL A C 1
ATOM 789 O O . VAL A 1 107 ? -11.753 -8.097 16.553 1.00 86.19 107 VAL A O 1
ATOM 792 N N . TYR A 1 108 ? -10.892 -6.014 16.560 1.00 82.75 108 TYR A N 1
ATOM 793 C CA . TYR A 1 108 ? -11.666 -5.556 17.714 1.00 82.75 108 TYR A CA 1
ATOM 794 C C . TYR A 1 108 ? -13.103 -5.211 17.302 1.00 82.75 108 TYR A C 1
ATOM 796 O O . TYR A 1 108 ? -13.318 -4.619 16.244 1.00 82.75 108 TYR A O 1
ATOM 804 N N . GLN A 1 109 ? -14.071 -5.600 18.121 1.00 82.00 109 GLN A N 1
ATOM 805 C CA . GLN A 1 109 ? -15.489 -5.271 17.971 1.00 82.00 109 GLN A CA 1
ATOM 806 C C . GLN A 1 109 ? -15.866 -4.121 18.914 1.00 82.00 109 GLN A C 1
ATOM 808 O O . GLN A 1 109 ? -15.159 -3.864 19.889 1.00 82.00 109 GLN A O 1
ATOM 813 N N . GLU A 1 110 ? -17.018 -3.488 18.671 1.00 77.31 110 GLU A N 1
ATOM 814 C CA . GLU A 1 110 ? -17.534 -2.378 19.495 1.00 77.31 110 GLU A CA 1
ATOM 815 C C . GLU A 1 110 ? -17.808 -2.785 20.956 1.00 77.31 110 GLU A C 1
ATOM 817 O O . GLU A 1 110 ? -17.802 -1.941 21.844 1.00 77.31 110 GLU A O 1
ATOM 822 N N . ASP A 1 111 ? -18.005 -4.080 21.228 1.00 78.25 111 ASP A N 1
ATOM 823 C CA . ASP A 1 111 ? -18.174 -4.631 22.581 1.00 78.25 111 ASP A CA 1
ATOM 824 C C . ASP A 1 111 ? -16.840 -4.941 23.296 1.00 78.25 111 ASP A C 1
ATOM 826 O O . ASP A 1 111 ? -16.827 -5.467 24.414 1.00 78.25 111 ASP A O 1
ATOM 830 N N . GLY A 1 112 ? -15.707 -4.639 22.653 1.00 76.81 112 GLY A N 1
ATOM 831 C CA . GLY A 1 112 ? -14.358 -4.892 23.151 1.00 76.81 112 GLY A CA 1
ATOM 832 C C . GLY A 1 112 ? -13.867 -6.335 22.985 1.00 76.81 112 GLY A C 1
ATOM 833 O O . GLY A 1 112 ? -12.743 -6.634 23.406 1.00 76.81 112 GLY A O 1
ATOM 834 N N . SER A 1 113 ? -14.663 -7.227 22.384 1.00 83.31 113 SER A N 1
ATOM 835 C CA . SER A 1 113 ? -14.235 -8.579 22.011 1.00 83.31 113 SER A CA 1
ATOM 836 C C . SER A 1 113 ? -13.333 -8.569 20.771 1.00 83.31 113 SER A C 1
ATOM 838 O O . SER A 1 113 ? -13.252 -7.581 20.037 1.00 83.31 113 SER A O 1
ATOM 840 N N . THR A 1 114 ? -12.629 -9.679 20.531 1.00 86.00 114 THR A N 1
ATOM 841 C CA . THR A 1 114 ? -11.848 -9.889 19.308 1.00 86.00 114 THR A CA 1
ATOM 842 C C . THR A 1 114 ? -12.438 -11.019 18.480 1.00 86.00 114 THR A C 1
ATOM 844 O O . THR A 1 114 ? -12.788 -12.076 19.006 1.00 86.00 114 THR A O 1
ATOM 847 N N . VAL A 1 115 ? -12.517 -10.815 17.167 1.00 89.50 115 VAL A N 1
ATOM 848 C CA . VAL A 1 115 ? -12.920 -11.841 16.200 1.00 89.50 115 VAL A CA 1
ATOM 849 C C . VAL A 1 115 ? -11.831 -11.987 15.146 1.00 89.50 115 VAL A C 1
ATOM 851 O O . VAL A 1 115 ? -11.364 -10.999 14.585 1.00 89.50 115 VAL A O 1
ATOM 854 N N . GLN A 1 116 ? -11.451 -13.228 14.851 1.00 91.19 116 GLN A N 1
ATOM 855 C CA . GLN A 1 116 ? -10.538 -13.543 13.758 1.00 91.19 116 GLN A CA 1
ATOM 856 C C . GLN A 1 116 ? -11.240 -13.341 12.415 1.00 91.19 116 GLN A C 1
ATOM 858 O O . GLN A 1 116 ? -12.271 -13.960 12.143 1.00 91.19 116 GLN A O 1
ATOM 863 N N . GLN A 1 117 ? -10.673 -12.484 11.574 1.00 90.69 117 GLN A N 1
ATOM 864 C CA . GLN A 1 117 ? -11.124 -12.261 10.203 1.00 90.69 117 GLN A CA 1
ATOM 865 C C . GLN A 1 117 ? -9.932 -12.340 9.255 1.00 90.69 117 GLN A C 1
ATOM 867 O O . GLN A 1 117 ? -8.810 -12.003 9.628 1.00 90.69 117 GLN A O 1
ATOM 872 N N . SER A 1 118 ? -10.168 -12.797 8.029 1.00 92.62 118 SER A N 1
ATOM 873 C CA . SER A 1 118 ? -9.115 -12.949 7.028 1.00 92.62 118 SER A CA 1
ATOM 874 C C . SER A 1 118 ? -9.209 -11.834 5.994 1.00 92.62 118 SER A C 1
ATOM 876 O O . SER A 1 118 ? -10.261 -11.640 5.382 1.00 92.62 118 SER A O 1
ATOM 878 N N . PHE A 1 119 ? -8.103 -11.128 5.777 1.00 93.31 119 PHE A N 1
ATOM 879 C CA . PHE A 1 119 ? -8.018 -10.008 4.843 1.00 93.31 119 PHE A CA 1
ATOM 880 C C . PHE A 1 119 ? -6.954 -10.256 3.769 1.00 93.31 119 PHE A C 1
ATOM 882 O O . PHE A 1 119 ? -5.995 -10.980 4.028 1.00 93.31 119 PHE A O 1
ATOM 889 N N . PRO A 1 120 ? -7.091 -9.670 2.566 1.00 94.31 120 PRO A N 1
ATOM 890 C CA . PRO A 1 120 ? -6.024 -9.685 1.567 1.00 94.31 120 PRO A CA 1
ATOM 891 C C . PRO A 1 120 ? -4.742 -9.033 2.101 1.00 94.31 120 PRO A C 1
ATOM 893 O O . PRO A 1 120 ? -4.819 -8.041 2.825 1.00 94.31 120 PRO A O 1
ATOM 896 N N . ASP A 1 121 ? -3.589 -9.579 1.724 1.00 94.19 121 ASP A N 1
ATOM 897 C CA . ASP A 1 121 ? -2.254 -9.096 2.111 1.00 94.19 121 ASP A CA 1
ATOM 898 C C . ASP A 1 121 ? -1.370 -8.924 0.865 1.00 94.19 121 ASP A C 1
ATOM 900 O O . ASP A 1 121 ? -0.278 -9.473 0.720 1.00 94.19 121 ASP A O 1
ATOM 904 N N . ASP A 1 122 ? -1.925 -8.230 -0.125 1.00 96.12 122 ASP A N 1
ATOM 905 C CA . ASP A 1 122 ? -1.226 -7.949 -1.370 1.00 96.12 122 ASP A CA 1
ATOM 906 C C . ASP A 1 122 ? -0.033 -7.020 -1.113 1.00 96.12 122 ASP A C 1
ATOM 908 O O . ASP A 1 122 ? 0.067 -6.360 -0.084 1.00 96.12 122 ASP A O 1
ATOM 912 N N . ALA A 1 123 ? 0.865 -6.914 -2.088 1.00 95.62 123 ALA A N 1
ATOM 913 C CA . ALA A 1 123 ? 1.919 -5.910 -2.079 1.00 95.62 123 ALA A CA 1
ATOM 914 C C . ALA A 1 123 ? 2.100 -5.312 -3.464 1.00 95.62 123 ALA A C 1
ATOM 916 O O . ALA A 1 123 ? 1.946 -5.999 -4.477 1.00 95.62 123 ALA A O 1
ATOM 917 N N . ILE A 1 124 ? 2.496 -4.046 -3.503 1.00 96.88 124 ILE A N 1
ATOM 918 C CA . ILE A 1 124 ? 2.816 -3.335 -4.736 1.00 96.88 124 ILE A CA 1
ATOM 919 C C . ILE A 1 124 ? 4.245 -2.822 -4.667 1.00 96.88 124 ILE A C 1
ATOM 921 O O . ILE A 1 124 ? 4.689 -2.305 -3.643 1.00 96.88 124 ILE A O 1
ATOM 925 N N . SER A 1 125 ? 4.959 -2.969 -5.775 1.00 96.94 125 SER A N 1
ATOM 926 C CA . SER A 1 125 ? 6.310 -2.466 -5.940 1.00 96.94 125 SER A CA 1
ATOM 927 C C . SER A 1 125 ? 6.392 -1.613 -7.195 1.00 96.94 125 SER A C 1
ATOM 929 O O . SER A 1 125 ? 5.842 -1.962 -8.241 1.00 96.94 125 SER A O 1
ATOM 931 N N . ILE A 1 126 ? 7.090 -0.492 -7.096 1.00 97.12 126 ILE A N 1
ATOM 932 C CA . ILE A 1 126 ? 7.426 0.354 -8.236 1.00 97.12 126 ILE A CA 1
ATOM 933 C C . ILE A 1 126 ? 8.933 0.496 -8.328 1.00 97.12 126 ILE A C 1
ATOM 935 O O . ILE A 1 126 ? 9.630 0.311 -7.335 1.00 97.12 126 ILE A O 1
ATOM 939 N N . ARG A 1 127 ? 9.433 0.853 -9.506 1.00 95.56 127 ARG A N 1
ATOM 940 C CA . ARG A 1 127 ? 10.825 1.268 -9.661 1.00 95.56 127 ARG A CA 1
ATOM 941 C C . ARG A 1 127 ? 10.959 2.530 -10.481 1.00 95.56 127 ARG A C 1
ATOM 943 O O . ARG A 1 127 ? 10.140 2.779 -11.367 1.00 95.56 127 ARG A O 1
ATOM 950 N N . PHE A 1 128 ? 11.992 3.300 -10.192 1.00 94.69 128 PHE A N 1
ATOM 951 C CA . PHE A 1 128 ? 12.320 4.547 -10.870 1.00 94.69 128 PHE A CA 1
ATOM 952 C C . PHE A 1 128 ? 13.823 4.819 -10.770 1.00 94.69 128 PHE A C 1
ATOM 954 O O . PHE A 1 128 ? 14.537 4.109 -10.065 1.00 94.69 128 PHE A O 1
ATOM 961 N N . VAL A 1 129 ? 14.308 5.813 -11.506 1.00 92.56 129 VAL A N 1
ATOM 962 C CA . VAL A 1 129 ? 15.668 6.338 -11.351 1.00 92.56 129 VAL A CA 1
ATOM 963 C C . VAL A 1 129 ? 15.582 7.607 -10.514 1.00 92.56 129 VAL A C 1
ATOM 965 O O . VAL A 1 129 ? 14.789 8.487 -10.846 1.00 92.56 129 VAL A O 1
ATOM 968 N N . GLY A 1 130 ? 16.346 7.688 -9.428 1.00 91.75 130 GLY A N 1
ATOM 969 C CA . GLY A 1 130 ? 16.394 8.867 -8.572 1.00 91.75 130 GLY A CA 1
ATOM 970 C C . GLY A 1 130 ? 16.903 10.100 -9.318 1.00 91.75 130 GLY A C 1
ATOM 971 O O . GLY A 1 130 ? 17.525 10.006 -10.376 1.00 91.75 130 GLY A O 1
ATOM 972 N N . GLY A 1 131 ? 16.592 11.274 -8.778 1.00 87.50 131 GLY A N 1
ATOM 973 C CA . GLY A 1 131 ? 16.855 12.551 -9.424 1.00 87.50 131 GLY A CA 1
ATOM 974 C C . GLY A 1 131 ? 16.668 13.722 -8.471 1.00 87.50 131 GLY A C 1
ATOM 975 O O . GLY A 1 131 ? 16.256 13.564 -7.318 1.00 87.50 131 GLY A O 1
ATOM 976 N N . ALA A 1 132 ?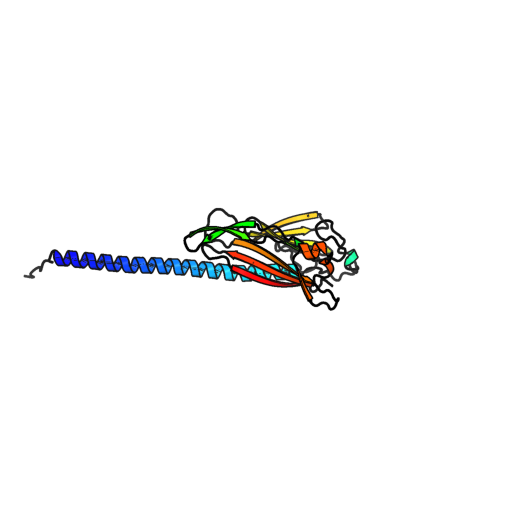 16.953 14.932 -8.954 1.00 83.88 132 ALA A N 1
ATOM 977 C CA . ALA A 1 132 ? 16.806 16.139 -8.149 1.00 83.88 132 ALA A CA 1
ATOM 978 C C . ALA A 1 132 ? 15.366 16.288 -7.615 1.00 83.88 132 ALA A C 1
ATOM 980 O O . ALA A 1 132 ? 14.401 16.281 -8.378 1.00 83.88 132 ALA A O 1
ATOM 981 N N . SER A 1 133 ? 15.236 16.455 -6.295 1.00 85.12 133 SER A N 1
ATOM 982 C CA . SER A 1 133 ? 13.949 16.610 -5.593 1.00 85.12 133 SER A CA 1
ATOM 983 C C . SER A 1 133 ? 13.032 15.382 -5.616 1.00 85.12 133 SER A C 1
ATOM 985 O O . SER A 1 133 ? 11.826 15.514 -5.398 1.00 85.12 133 SER A O 1
ATOM 987 N N . MET A 1 134 ? 13.591 14.194 -5.840 1.00 90.00 134 MET A N 1
ATOM 988 C CA . MET A 1 134 ? 12.891 12.937 -5.604 1.00 90.00 134 MET A CA 1
ATOM 989 C C . MET A 1 134 ? 13.157 12.428 -4.192 1.00 90.00 134 MET A C 1
ATOM 991 O O . MET A 1 134 ? 14.244 12.611 -3.638 1.00 90.00 134 MET A O 1
ATOM 995 N N . PHE A 1 135 ? 12.150 11.777 -3.625 1.00 92.00 135 PHE A N 1
ATOM 996 C CA . PHE A 1 135 ? 12.214 11.203 -2.291 1.00 92.00 135 PHE A CA 1
ATOM 997 C C . PHE A 1 135 ? 11.800 9.743 -2.350 1.00 92.00 135 PHE A C 1
ATOM 999 O O . PHE A 1 135 ? 10.845 9.398 -3.058 1.00 92.00 135 PHE A O 1
ATOM 1006 N N . ASP A 1 136 ? 12.517 8.921 -1.594 1.00 92.94 136 ASP A N 1
ATOM 1007 C CA . ASP A 1 136 ? 12.131 7.545 -1.326 1.00 92.94 136 ASP A CA 1
ATOM 1008 C C . ASP A 1 136 ? 10.926 7.489 -0.376 1.00 92.94 136 ASP A C 1
ATOM 1010 O O . ASP A 1 136 ? 10.438 8.500 0.149 1.00 92.94 136 ASP A O 1
ATOM 1014 N N . CYS A 1 137 ? 10.410 6.286 -0.154 1.00 93.25 137 CYS A N 1
ATOM 1015 C CA . CYS A 1 137 ? 9.259 6.108 0.716 1.00 93.25 137 CYS A CA 1
ATOM 1016 C C . CYS A 1 137 ? 9.560 6.265 2.214 1.00 93.25 137 CYS A C 1
ATOM 1018 O O . CYS A 1 137 ? 8.628 6.335 3.013 1.00 93.25 137 CYS A O 1
ATOM 1020 N N . LEU A 1 138 ? 10.832 6.316 2.600 1.00 93.00 138 LEU A N 1
ATOM 1021 C CA . LEU A 1 138 ? 11.287 6.536 3.971 1.00 93.00 138 LEU A CA 1
ATOM 1022 C C . LEU A 1 138 ? 11.523 8.034 4.248 1.00 93.00 138 LEU A C 1
ATOM 1024 O O . LEU A 1 138 ? 11.842 8.421 5.371 1.00 93.00 138 LEU A O 1
ATOM 1028 N N . GLY A 1 139 ? 11.331 8.892 3.239 1.00 90.81 139 GLY A N 1
ATOM 1029 C CA . GLY A 1 139 ? 11.545 10.337 3.308 1.00 90.81 139 GLY A CA 1
ATOM 1030 C C . GLY A 1 139 ? 12.996 10.765 3.067 1.00 90.81 139 GLY A C 1
ATOM 1031 O O . GLY A 1 139 ? 13.306 11.953 3.197 1.00 90.81 139 GLY A O 1
ATOM 1032 N N . GLY A 1 140 ? 13.877 9.830 2.715 1.00 91.56 140 GLY A N 1
ATOM 1033 C CA . GLY A 1 140 ? 15.233 10.100 2.261 1.00 91.56 140 GLY A CA 1
ATOM 1034 C C . GLY A 1 140 ? 15.259 10.657 0.838 1.00 91.56 140 GLY A C 1
ATOM 1035 O O . GLY A 1 140 ? 14.286 10.589 0.084 1.00 91.56 140 GLY A O 1
ATOM 1036 N N . ALA A 1 141 ? 16.378 11.281 0.475 1.00 91.81 141 ALA A N 1
ATOM 1037 C CA . ALA A 1 141 ? 16.587 11.751 -0.888 1.00 91.81 141 ALA A CA 1
ATOM 1038 C C . ALA A 1 141 ? 16.905 10.559 -1.796 1.00 91.81 141 ALA A C 1
ATOM 1040 O O . ALA A 1 141 ? 17.812 9.788 -1.493 1.00 91.81 141 ALA A O 1
ATOM 1041 N N . ALA A 1 142 ? 16.215 10.460 -2.930 1.00 90.94 142 ALA A N 1
ATOM 1042 C CA . ALA A 1 142 ? 16.519 9.486 -3.970 1.00 90.94 142 ALA A CA 1
ATOM 1043 C C . ALA A 1 142 ? 17.748 9.959 -4.776 1.00 90.94 142 ALA A C 1
ATOM 1045 O O . ALA A 1 142 ? 17.629 10.960 -5.492 1.00 90.94 142 ALA A O 1
ATOM 1046 N N . PRO A 1 143 ? 18.920 9.299 -4.671 1.00 88.88 143 PRO A N 1
ATOM 1047 C CA . PRO A 1 143 ? 20.145 9.783 -5.304 1.00 88.88 143 PRO A CA 1
ATOM 1048 C C . PRO A 1 143 ? 20.036 9.814 -6.831 1.00 88.88 143 PRO A C 1
ATOM 1050 O O . PRO A 1 143 ? 19.412 8.949 -7.444 1.00 88.88 143 PRO A O 1
ATOM 1053 N N . ASP A 1 144 ? 20.649 10.825 -7.444 1.00 88.62 144 ASP A N 1
ATOM 1054 C CA . ASP A 1 144 ? 20.566 11.048 -8.888 1.00 88.62 144 ASP A CA 1
ATOM 1055 C C . ASP A 1 144 ? 21.207 9.896 -9.678 1.00 88.62 144 ASP A C 1
ATOM 1057 O O . ASP A 1 144 ? 22.327 9.474 -9.382 1.00 88.62 144 ASP A O 1
ATOM 1061 N N . GLY A 1 145 ? 20.486 9.379 -10.674 1.00 87.06 145 GLY A N 1
ATOM 1062 C CA . GLY A 1 145 ? 20.951 8.299 -11.551 1.00 87.06 145 GLY A CA 1
ATOM 1063 C C . GLY A 1 145 ? 20.885 6.884 -10.958 1.00 87.06 145 GLY A C 1
ATOM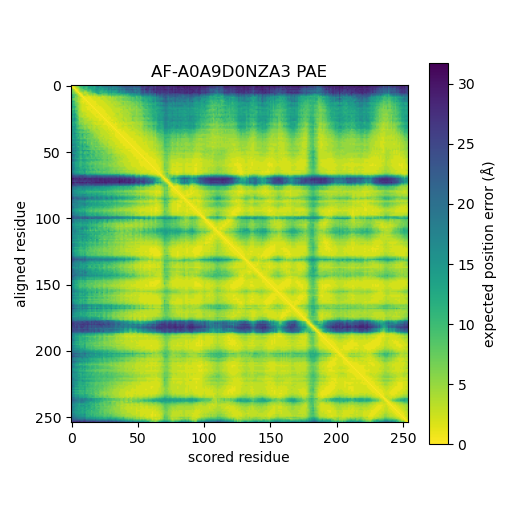 1064 O O . GLY A 1 145 ? 21.151 5.913 -11.671 1.00 87.06 145 GLY A O 1
ATOM 1065 N N . GLU A 1 146 ? 20.502 6.719 -9.690 1.00 90.19 146 GLU A N 1
ATOM 1066 C CA . GLU A 1 146 ? 20.401 5.399 -9.060 1.00 90.19 146 GLU A CA 1
ATOM 1067 C C . GLU A 1 146 ? 19.025 4.764 -9.271 1.00 90.19 146 GLU A C 1
ATOM 1069 O O . GLU A 1 146 ? 17.997 5.432 -9.202 1.00 90.19 146 GLU A O 1
ATOM 1074 N N . GLN A 1 147 ? 18.985 3.453 -9.526 1.00 92.19 147 GLN A N 1
ATOM 1075 C CA . GLN A 1 147 ? 17.722 2.731 -9.665 1.00 92.19 147 GLN A CA 1
ATOM 1076 C C . GLN A 1 147 ? 17.193 2.300 -8.307 1.00 92.19 147 GLN A C 1
ATOM 1078 O O . GLN A 1 147 ? 17.833 1.528 -7.593 1.00 92.19 147 GLN A O 1
ATOM 1083 N N . LEU A 1 148 ? 15.988 2.753 -7.995 1.00 94.88 148 LEU A N 1
ATOM 1084 C CA . LEU A 1 148 ? 15.339 2.547 -6.713 1.00 94.88 148 LEU A CA 1
ATOM 1085 C C . LEU A 1 148 ? 14.060 1.740 -6.909 1.00 94.88 148 LEU A C 1
ATOM 1087 O O . LEU A 1 148 ? 13.364 1.879 -7.921 1.00 94.88 148 LEU A O 1
ATOM 1091 N N . VAL A 1 149 ? 13.756 0.891 -5.936 1.00 96.50 149 VAL A N 1
ATOM 1092 C CA . VAL A 1 149 ? 12.521 0.119 -5.843 1.00 96.50 149 VAL A CA 1
ATOM 1093 C C . VAL A 1 149 ? 11.856 0.472 -4.530 1.00 96.50 149 VAL A C 1
ATOM 1095 O O . VAL A 1 149 ? 12.462 0.338 -3.474 1.00 96.50 149 VAL A O 1
ATOM 1098 N N . GLU A 1 150 ? 10.588 0.846 -4.602 1.00 96.81 150 GLU A N 1
ATOM 1099 C CA . GLU A 1 150 ? 9.765 1.092 -3.424 1.00 96.81 150 GLU A CA 1
ATOM 1100 C C . GLU A 1 150 ? 8.693 0.022 -3.372 1.00 96.81 150 GLU A C 1
ATOM 1102 O O . GLU A 1 150 ? 7.985 -0.210 -4.361 1.00 96.81 150 GLU A O 1
ATOM 1107 N N . ARG A 1 151 ? 8.566 -0.645 -2.231 1.00 96.44 151 ARG A N 1
ATOM 1108 C CA . ARG A 1 151 ? 7.574 -1.691 -2.007 1.00 96.44 151 ARG A CA 1
ATOM 1109 C C . ARG A 1 151 ? 6.720 -1.351 -0.803 1.00 96.44 151 ARG A C 1
ATOM 1111 O O . ARG A 1 151 ? 7.229 -1.265 0.305 1.00 96.44 151 ARG A O 1
ATOM 1118 N N . PHE A 1 152 ? 5.414 -1.283 -1.022 1.00 96.81 152 PHE A N 1
ATOM 1119 C CA . PHE A 1 152 ? 4.425 -1.244 0.045 1.00 96.81 152 PHE A CA 1
ATOM 1120 C C . PHE A 1 152 ? 3.884 -2.655 0.279 1.00 96.81 152 PHE A C 1
ATOM 1122 O O . PHE A 1 152 ? 3.451 -3.321 -0.668 1.00 96.81 152 PHE A O 1
ATOM 1129 N N . SER A 1 153 ? 3.898 -3.100 1.532 1.00 95.19 153 SER A N 1
ATOM 1130 C CA . SER A 1 153 ? 3.352 -4.387 1.993 1.00 95.19 153 SER A CA 1
ATOM 1131 C C . SER A 1 153 ? 2.850 -4.263 3.426 1.00 95.19 153 SER A C 1
ATOM 1133 O O . SER A 1 153 ? 3.209 -3.308 4.117 1.00 95.19 153 SER A O 1
ATOM 1135 N N . LEU A 1 154 ? 2.044 -5.213 3.900 1.00 92.69 154 LEU A N 1
ATOM 1136 C CA . LEU A 1 154 ? 1.714 -5.262 5.320 1.00 92.69 154 LEU A CA 1
ATOM 1137 C C . LEU A 1 154 ? 2.702 -6.133 6.087 1.00 92.69 154 LEU A C 1
ATOM 1139 O O . LEU A 1 154 ? 3.119 -7.195 5.632 1.00 92.69 154 LEU A O 1
ATOM 1143 N N . VAL A 1 155 ? 3.056 -5.682 7.286 1.00 89.38 155 VAL A N 1
ATOM 1144 C CA . VAL A 1 155 ? 3.790 -6.470 8.275 1.00 89.38 155 VAL A CA 1
ATOM 1145 C C . VAL A 1 155 ? 3.126 -6.254 9.619 1.00 89.38 155 VAL A C 1
ATOM 1147 O O . VAL A 1 155 ? 3.032 -5.128 10.096 1.00 89.38 155 VAL A O 1
ATOM 1150 N N . SER A 1 156 ? 2.650 -7.332 10.242 1.00 86.06 156 SER A N 1
ATOM 1151 C CA . SER A 1 156 ? 2.074 -7.281 11.591 1.00 86.06 156 SER A CA 1
ATOM 1152 C C . SER A 1 156 ? 0.983 -6.203 11.734 1.00 86.06 156 SER A C 1
ATOM 1154 O O . SER A 1 156 ? 1.041 -5.368 12.633 1.00 86.06 156 SER A O 1
ATOM 1156 N N . SER A 1 157 ? -0.016 -6.204 10.846 1.00 87.31 157 SER A N 1
ATOM 1157 C CA . SER A 1 157 ? -1.100 -5.201 10.806 1.00 87.31 157 SER A CA 1
ATOM 1158 C C . SER A 1 157 ? -0.637 -3.735 10.682 1.00 87.31 157 SER A C 1
ATOM 1160 O O . SER A 1 157 ? -1.328 -2.820 11.143 1.00 87.31 157 SER A O 1
ATOM 1162 N N . ALA A 1 158 ? 0.530 -3.505 10.087 1.00 89.50 158 ALA A N 1
ATOM 1163 C CA . ALA A 1 158 ? 1.058 -2.188 9.769 1.00 89.50 158 ALA A CA 1
ATOM 1164 C C . ALA A 1 158 ? 1.429 -2.119 8.287 1.00 89.50 158 ALA A C 1
ATOM 1166 O O . ALA A 1 158 ? 1.909 -3.099 7.722 1.00 89.50 158 ALA A O 1
ATOM 1167 N N . LEU A 1 159 ? 1.224 -0.962 7.665 1.00 92.38 159 LEU A N 1
ATOM 1168 C CA . LEU A 1 159 ? 1.744 -0.667 6.339 1.00 92.38 159 LEU A CA 1
ATOM 1169 C C . LEU A 1 159 ? 3.240 -0.389 6.460 1.00 92.38 159 LEU A C 1
ATOM 1171 O O . LEU A 1 159 ? 3.642 0.623 7.031 1.00 92.38 159 LEU A O 1
ATOM 1175 N N . GLN A 1 160 ? 4.045 -1.285 5.910 1.00 93.69 160 GLN A N 1
ATOM 1176 C CA . GLN A 1 160 ? 5.484 -1.131 5.792 1.00 93.69 160 GLN A CA 1
ATOM 1177 C C . GLN A 1 160 ? 5.825 -0.573 4.412 1.00 93.69 160 GLN A C 1
ATOM 1179 O O . GLN A 1 160 ? 5.182 -0.928 3.415 1.00 93.69 160 GLN A O 1
ATOM 1184 N N . CYS A 1 161 ? 6.864 0.253 4.355 1.00 95.12 161 CYS A N 1
ATOM 1185 C CA . CYS A 1 161 ? 7.575 0.474 3.113 1.00 95.12 161 CYS A CA 1
ATOM 1186 C C . CYS A 1 161 ? 8.999 -0.069 3.163 1.00 95.12 161 CYS A C 1
ATOM 1188 O O . CYS A 1 161 ? 9.706 0.132 4.149 1.00 95.12 161 CYS A O 1
ATOM 1190 N N . ASN A 1 162 ? 9.400 -0.721 2.073 1.00 96.12 162 ASN A N 1
ATOM 1191 C CA . ASN A 1 162 ? 10.765 -1.148 1.827 1.00 96.12 162 ASN A CA 1
ATOM 1192 C C . ASN A 1 162 ? 11.324 -0.348 0.654 1.00 96.12 162 ASN A C 1
ATOM 1194 O O . ASN A 1 162 ? 10.789 -0.421 -0.457 1.00 96.12 162 ASN A O 1
ATOM 1198 N N . HIS A 1 163 ? 12.420 0.345 0.920 1.00 95.69 163 HIS A N 1
ATOM 1199 C CA . HIS A 1 163 ? 13.237 1.031 -0.059 1.00 95.69 163 HIS A CA 1
ATOM 1200 C C . HIS A 1 163 ? 14.421 0.133 -0.415 1.00 95.69 163 HIS A C 1
ATOM 1202 O O . HIS A 1 163 ? 15.191 -0.267 0.459 1.00 95.69 163 HIS A O 1
ATOM 1208 N N . THR A 1 164 ? 14.589 -0.183 -1.693 1.00 96.25 164 THR A N 1
ATOM 1209 C CA . THR A 1 164 ? 15.737 -0.938 -2.193 1.00 96.25 164 THR A CA 1
ATOM 1210 C C . THR A 1 164 ? 16.463 -0.122 -3.244 1.00 96.25 164 THR A C 1
ATOM 1212 O O . THR A 1 164 ? 15.884 0.265 -4.257 1.00 96.25 164 THR A O 1
ATOM 1215 N N . ASN A 1 165 ? 17.763 0.052 -3.055 1.00 94.81 165 ASN A N 1
ATOM 1216 C CA . ASN A 1 165 ? 18.640 0.617 -4.062 1.00 94.81 165 ASN A CA 1
ATOM 1217 C C . ASN A 1 165 ? 19.285 -0.521 -4.855 1.00 94.81 165 ASN A C 1
ATOM 1219 O O . ASN A 1 165 ? 20.042 -1.326 -4.311 1.00 94.81 165 ASN A O 1
ATOM 1223 N N . ILE A 1 166 ? 18.963 -0.621 -6.144 1.00 91.19 166 ILE A N 1
ATOM 1224 C CA . ILE A 1 166 ? 19.452 -1.703 -7.006 1.00 91.19 166 ILE A CA 1
ATOM 1225 C C . ILE A 1 166 ? 20.957 -1.552 -7.258 1.00 91.19 166 ILE A C 1
ATOM 1227 O O . ILE A 1 166 ? 21.660 -2.559 -7.331 1.00 91.19 166 ILE A O 1
ATOM 1231 N N . SER A 1 167 ? 21.463 -0.319 -7.365 1.00 85.69 167 SER A N 1
ATOM 1232 C CA . SER A 1 167 ? 22.869 -0.039 -7.685 1.00 85.69 167 SER A CA 1
ATOM 1233 C C . SER A 1 167 ? 23.818 -0.502 -6.579 1.00 85.69 167 SER A C 1
ATOM 1235 O O . SER A 1 167 ? 24.886 -1.045 -6.859 1.00 85.69 167 SER A O 1
ATOM 1237 N N . THR A 1 168 ? 23.425 -0.309 -5.321 1.00 90.12 168 THR A N 1
ATOM 1238 C CA . THR A 1 168 ? 24.211 -0.690 -4.134 1.00 90.12 168 THR A CA 1
ATOM 1239 C C . THR A 1 168 ? 23.752 -2.008 -3.511 1.00 90.12 168 THR A C 1
ATOM 1241 O O . THR A 1 168 ? 24.418 -2.535 -2.619 1.00 90.12 168 THR A O 1
ATOM 1244 N N . SER A 1 169 ? 22.627 -2.558 -3.978 1.00 90.19 169 SER A N 1
ATOM 1245 C CA . SER A 1 169 ? 21.963 -3.740 -3.428 1.00 90.19 169 SER A CA 1
ATOM 1246 C C . SER A 1 169 ? 21.607 -3.604 -1.936 1.00 90.19 169 SER A C 1
ATOM 1248 O O . SER A 1 169 ? 21.562 -4.607 -1.216 1.00 90.19 169 SER A O 1
ATOM 1250 N N . THR A 1 170 ? 21.359 -2.377 -1.462 1.00 93.69 170 THR A N 1
ATOM 1251 C CA . THR A 1 170 ? 20.930 -2.083 -0.085 1.00 93.69 170 THR A CA 1
ATOM 1252 C C . THR A 1 170 ? 19.409 -2.099 0.016 1.00 93.69 170 THR A C 1
ATOM 1254 O O . THR A 1 170 ? 18.700 -1.819 -0.950 1.00 93.69 170 THR A O 1
ATOM 1257 N N . THR A 1 171 ? 18.876 -2.469 1.179 1.00 95.19 171 THR A N 1
ATOM 1258 C CA . THR A 1 171 ? 17.435 -2.428 1.449 1.00 95.19 171 THR A CA 1
ATOM 1259 C C . THR A 1 171 ? 17.196 -1.962 2.870 1.00 95.19 171 THR A C 1
ATOM 1261 O O . THR A 1 171 ? 17.681 -2.594 3.806 1.00 95.19 171 THR A O 1
ATOM 1264 N N . ASP A 1 172 ? 16.414 -0.900 2.994 1.00 95.12 172 ASP A N 1
ATOM 1265 C CA . ASP A 1 172 ? 15.945 -0.336 4.251 1.00 95.12 172 ASP A CA 1
ATOM 1266 C C . ASP A 1 172 ? 14.418 -0.433 4.304 1.00 95.12 172 ASP A C 1
ATOM 1268 O O . ASP A 1 172 ? 13.740 -0.517 3.277 1.00 95.12 172 ASP A O 1
ATOM 1272 N N . SER A 1 173 ? 13.853 -0.458 5.506 1.00 94.31 173 SER A N 1
ATOM 1273 C CA . SER A 1 173 ? 12.406 -0.567 5.678 1.00 94.31 173 SER A CA 1
ATOM 1274 C C . SER A 1 173 ? 11.938 0.140 6.935 1.00 94.31 173 SER A C 1
ATOM 1276 O O . SER A 1 173 ? 12.603 0.031 7.965 1.00 94.31 173 SER A O 1
ATOM 1278 N N . ASP A 1 174 ? 10.763 0.761 6.875 1.00 92.00 174 ASP A N 1
ATOM 1279 C CA . ASP A 1 174 ? 10.111 1.366 8.037 1.00 92.00 174 ASP A CA 1
ATOM 1280 C C . ASP A 1 174 ? 8.590 1.147 8.018 1.00 92.00 174 ASP A C 1
ATOM 1282 O O . ASP A 1 174 ? 7.976 0.917 6.969 1.00 92.00 174 ASP A O 1
ATOM 1286 N N . LEU A 1 175 ? 7.976 1.186 9.200 1.00 89.31 175 LEU A N 1
ATOM 1287 C CA . LEU A 1 175 ? 6.528 1.116 9.368 1.00 89.31 175 LEU A CA 1
ATOM 1288 C C . LEU A 1 175 ? 5.936 2.516 9.213 1.00 89.31 175 LEU A C 1
ATOM 1290 O O . LEU A 1 175 ? 6.165 3.402 10.030 1.00 89.31 175 LEU A O 1
ATOM 1294 N N . LEU A 1 176 ? 5.127 2.704 8.177 1.00 85.94 176 LEU A N 1
ATOM 1295 C CA . LEU A 1 176 ? 4.539 3.999 7.853 1.00 85.94 176 LEU A CA 1
ATOM 1296 C C . LEU A 1 176 ? 3.266 4.266 8.643 1.00 85.94 176 LEU A C 1
ATOM 1298 O O . LEU A 1 176 ? 3.055 5.372 9.136 1.00 85.94 176 LEU A O 1
ATOM 1302 N N . VAL A 1 177 ? 2.388 3.264 8.718 1.00 85.50 177 VAL A N 1
ATOM 1303 C CA . VAL A 1 177 ? 1.117 3.366 9.435 1.00 85.50 177 VAL A CA 1
ATOM 1304 C C . VAL A 1 177 ? 0.812 2.078 10.161 1.00 85.50 177 VAL A C 1
ATOM 1306 O O . VAL A 1 177 ? 0.814 0.996 9.583 1.00 85.50 177 VAL A O 1
ATOM 1309 N N . GLY A 1 178 ? 0.450 2.239 11.425 1.00 73.19 178 GLY A N 1
ATOM 1310 C CA . GLY A 1 178 ? 0.170 1.150 12.334 1.00 73.19 178 GLY A CA 1
ATOM 1311 C C . GLY A 1 178 ? 1.426 0.598 12.980 1.00 73.19 178 GLY A C 1
ATOM 1312 O O . GLY A 1 178 ? 2.526 0.668 12.443 1.00 73.19 178 GLY A O 1
ATOM 1313 N N . GLN A 1 179 ? 1.256 0.097 14.196 1.00 65.62 179 GLN A N 1
ATOM 1314 C CA . GLN A 1 179 ? 2.316 -0.531 14.969 1.00 65.62 179 GLN A CA 1
ATOM 1315 C C . GLN A 1 179 ? 1.708 -1.709 15.722 1.00 65.62 179 GLN A C 1
ATOM 1317 O O . GLN A 1 179 ? 0.579 -1.636 16.203 1.00 65.62 179 GLN A O 1
ATOM 1322 N N . ASN A 1 180 ? 2.474 -2.786 15.868 1.00 53.56 180 ASN A N 1
ATOM 1323 C CA . ASN A 1 180 ? 2.125 -3.906 16.740 1.00 53.56 180 ASN A CA 1
ATOM 1324 C C . ASN A 1 180 ? 2.843 -3.757 18.093 1.00 53.56 180 ASN A C 1
ATOM 1326 O O . ASN A 1 180 ? 3.497 -4.670 18.593 1.00 53.56 180 ASN A O 1
ATOM 1330 N N . LEU A 1 181 ? 2.784 -2.558 18.681 1.00 52.69 181 LEU A N 1
ATOM 1331 C CA . LEU A 1 181 ? 3.346 -2.293 20.005 1.00 52.69 181 LEU A CA 1
ATOM 1332 C C . LEU A 1 181 ? 2.322 -2.691 21.066 1.00 52.69 181 LEU A C 1
ATOM 1334 O O . LEU A 1 181 ? 1.638 -1.842 21.628 1.00 52.69 181 LEU A O 1
ATOM 1338 N N . GLY A 1 182 ? 2.207 -4.001 21.291 1.00 46.00 182 GLY A N 1
ATOM 1339 C CA . GLY A 1 182 ? 1.596 -4.625 22.466 1.00 46.00 182 GLY A CA 1
ATOM 1340 C C . GLY A 1 182 ? 0.415 -3.884 23.108 1.00 46.00 182 GLY A C 1
ATOM 1341 O O . GLY A 1 182 ? 0.593 -3.014 23.954 1.00 46.00 182 GLY A O 1
ATOM 1342 N N . SER A 1 183 ? -0.802 -4.345 22.821 1.00 43.47 183 SER A N 1
ATOM 1343 C CA . SER A 1 183 ? -1.999 -4.161 23.664 1.00 43.47 183 SER A CA 1
ATOM 1344 C C . SER A 1 183 ? -2.470 -2.728 23.967 1.00 43.47 183 SER A C 1
ATOM 1346 O O . SER A 1 183 ? -3.353 -2.562 24.810 1.00 43.47 183 SER A O 1
ATOM 1348 N N . ARG A 1 184 ? -1.961 -1.679 23.306 1.00 49.34 184 ARG A N 1
ATOM 1349 C CA . ARG A 1 184 ? -2.614 -0.362 23.376 1.00 49.34 184 ARG A CA 1
ATOM 1350 C C . ARG A 1 184 ? -3.762 -0.315 22.373 1.00 49.34 184 ARG A C 1
ATOM 1352 O O . ARG A 1 184 ? -3.538 -0.218 21.174 1.00 49.34 184 ARG A O 1
ATOM 1359 N N . LYS A 1 185 ? -4.993 -0.352 22.890 1.00 51.91 185 LYS A N 1
ATOM 1360 C CA . LYS A 1 185 ? -6.257 -0.255 22.139 1.00 51.91 185 LYS A CA 1
ATOM 1361 C C . LYS A 1 185 ? -6.437 1.056 21.346 1.00 51.91 185 LYS A C 1
ATOM 1363 O O . LYS A 1 185 ? -7.445 1.214 20.687 1.00 51.91 185 LYS A O 1
ATOM 1368 N N . GLU A 1 186 ? -5.504 2.001 21.400 1.00 58.12 186 GLU A N 1
ATOM 1369 C CA . GLU A 1 186 ? -5.664 3.375 20.886 1.00 58.12 186 GLU A CA 1
ATOM 1370 C C . GLU A 1 186 ? -4.771 3.657 19.663 1.00 58.12 186 GLU A C 1
ATOM 1372 O O . GLU A 1 186 ? -4.328 4.781 19.457 1.00 58.12 186 GLU A O 1
ATOM 1377 N N . GLN A 1 187 ? -4.421 2.636 18.874 1.00 70.81 187 GLN A N 1
ATOM 1378 C CA . GLN A 1 187 ? -3.603 2.819 17.669 1.00 70.81 187 GLN A CA 1
ATOM 1379 C C . GLN A 1 187 ? -4.337 2.364 16.411 1.00 70.81 187 GLN A C 1
ATOM 1381 O O . GLN A 1 187 ? -5.045 1.355 16.407 1.00 70.81 187 GLN A O 1
ATOM 1386 N N . ILE A 1 188 ? -4.115 3.107 15.324 1.00 83.12 188 ILE A N 1
ATOM 1387 C CA . ILE A 1 188 ? -4.543 2.716 13.983 1.00 83.12 188 ILE A CA 1
ATOM 1388 C C . ILE A 1 188 ? -3.788 1.454 13.575 1.00 83.12 188 ILE A C 1
ATOM 1390 O O . ILE A 1 188 ? -2.584 1.33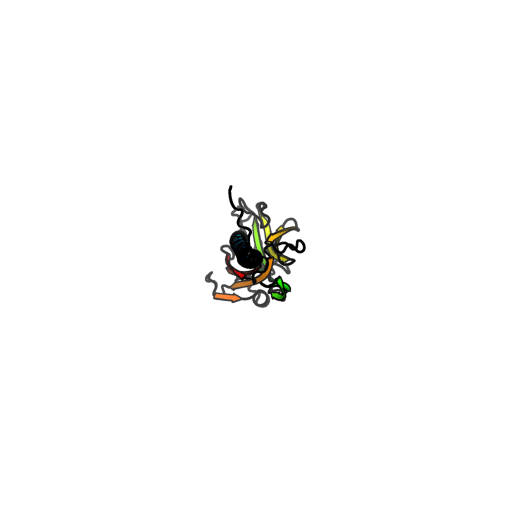2 13.783 1.00 83.12 188 ILE A O 1
ATOM 1394 N N . ARG A 1 189 ? -4.499 0.525 12.954 1.00 87.44 189 ARG A N 1
ATOM 1395 C CA . ARG A 1 189 ? -3.976 -0.712 12.385 1.00 87.44 189 ARG A CA 1
ATOM 1396 C C . ARG A 1 189 ? -4.381 -0.787 10.926 1.00 87.44 189 ARG A C 1
ATOM 1398 O O . ARG A 1 189 ? -5.493 -0.395 10.577 1.00 87.44 189 ARG A O 1
ATOM 1405 N N . VAL A 1 190 ? -3.511 -1.341 10.092 1.00 90.25 190 VAL A N 1
ATOM 1406 C CA . VAL A 1 190 ? -3.814 -1.686 8.700 1.00 90.25 190 VAL A CA 1
ATOM 1407 C C . VAL A 1 190 ? -3.946 -3.200 8.634 1.00 90.25 190 VAL A C 1
ATOM 1409 O O . VAL A 1 190 ? -2.956 -3.922 8.671 1.00 90.25 190 VAL A O 1
ATOM 1412 N N . VAL A 1 191 ? -5.180 -3.693 8.628 1.00 90.56 191 VAL A N 1
ATOM 1413 C CA . VAL A 1 191 ? -5.484 -5.127 8.750 1.00 90.56 191 VAL A CA 1
ATOM 1414 C C . VAL A 1 191 ? -5.549 -5.844 7.404 1.00 90.56 191 VAL A C 1
ATOM 1416 O O . VAL A 1 191 ? -5.502 -7.067 7.386 1.00 90.56 191 VAL A O 1
ATOM 1419 N N . GLY A 1 192 ? -5.633 -5.106 6.294 1.00 93.06 192 GLY A N 1
ATOM 1420 C CA . GLY A 1 192 ? -5.681 -5.682 4.953 1.00 93.06 192 GLY A CA 1
ATOM 1421 C C . GLY A 1 192 ? -5.228 -4.716 3.866 1.00 93.06 192 GLY A C 1
ATOM 1422 O O . GLY A 1 192 ? -5.431 -3.506 3.975 1.00 93.06 192 GLY A O 1
ATOM 1423 N N . MET A 1 193 ? -4.623 -5.255 2.814 1.00 95.56 193 MET A N 1
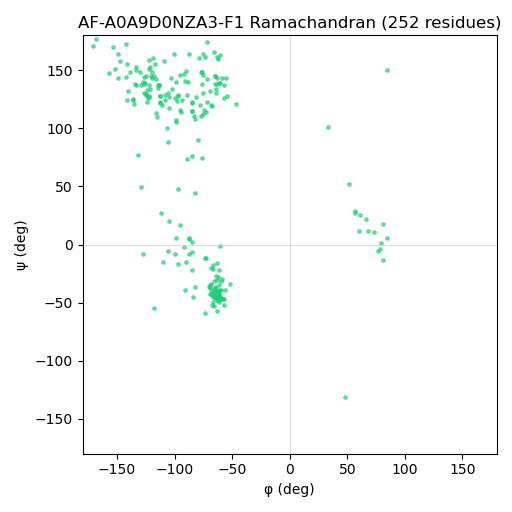ATOM 1424 C CA . MET A 1 193 ? -4.242 -4.536 1.607 1.00 95.56 193 MET A CA 1
ATOM 1425 C C . MET A 1 193 ? -4.606 -5.363 0.380 1.00 95.56 193 MET A C 1
ATOM 1427 O O . MET A 1 193 ? -4.194 -6.508 0.226 1.00 95.56 193 MET A O 1
ATOM 1431 N N . LEU A 1 194 ? -5.384 -4.760 -0.509 1.00 95.88 194 LEU A N 1
ATOM 1432 C CA . LEU A 1 194 ? -5.862 -5.363 -1.744 1.00 95.88 194 LEU A CA 1
ATOM 1433 C C . LEU A 1 194 ? -5.466 -4.467 -2.914 1.00 95.88 194 LEU A C 1
ATOM 1435 O O . LEU A 1 194 ? -5.763 -3.272 -2.894 1.00 95.88 194 LEU A O 1
ATOM 1439 N N . VAL A 1 195 ? -4.835 -5.033 -3.942 1.00 97.56 195 VAL A N 1
ATOM 1440 C CA . VAL A 1 195 ? -4.360 -4.267 -5.100 1.00 97.56 195 VAL A CA 1
ATOM 1441 C C . VAL A 1 195 ? -4.913 -4.833 -6.404 1.00 97.56 195 VAL A C 1
ATOM 1443 O O . VAL A 1 195 ? -4.799 -6.022 -6.710 1.00 97.56 195 VAL A O 1
ATOM 1446 N N . TRP A 1 196 ? -5.485 -3.940 -7.206 1.00 97.31 196 TRP A N 1
ATOM 1447 C CA . TRP A 1 196 ? -5.928 -4.188 -8.571 1.00 97.31 196 TRP A CA 1
ATOM 1448 C C . TRP A 1 196 ? -5.094 -3.367 -9.545 1.00 97.31 196 TRP A C 1
ATOM 1450 O O . TRP A 1 196 ? -4.867 -2.182 -9.326 1.00 97.31 196 TRP A O 1
ATOM 1460 N N . TYR A 1 197 ? -4.694 -3.968 -10.657 1.00 97.75 197 TYR A N 1
ATOM 1461 C CA . TYR A 1 197 ? -3.866 -3.343 -11.682 1.00 97.75 197 TYR A CA 1
ATOM 1462 C C . TYR A 1 197 ? -4.702 -3.065 -12.923 1.00 97.75 197 TYR A C 1
ATOM 1464 O O . TYR A 1 197 ? -5.318 -3.981 -13.463 1.00 97.75 197 TYR A O 1
ATOM 1472 N N . GLY A 1 198 ? -4.727 -1.807 -13.352 1.00 97.19 198 GLY A N 1
ATOM 1473 C CA . GLY A 1 198 ? -5.391 -1.342 -14.562 1.00 97.19 198 GLY A CA 1
ATOM 1474 C C . GLY A 1 198 ? -4.489 -1.526 -15.776 1.00 97.19 198 GLY A C 1
ATOM 1475 O O . GLY A 1 198 ? -3.427 -0.900 -15.846 1.00 97.19 198 GLY A O 1
ATOM 1476 N N . LEU A 1 199 ? -4.905 -2.388 -16.700 1.00 96.56 199 LEU A N 1
ATOM 1477 C CA . LEU A 1 199 ? -4.174 -2.728 -17.918 1.00 96.56 199 LEU A CA 1
ATOM 1478 C C . LEU A 1 199 ? -4.718 -1.943 -19.112 1.00 96.56 199 LEU A C 1
ATOM 1480 O O . LEU A 1 199 ? -5.931 -1.821 -19.264 1.00 96.56 199 LEU A O 1
ATOM 1484 N N . ASP A 1 200 ? -3.799 -1.498 -19.958 1.00 95.56 200 ASP A N 1
ATOM 1485 C CA . ASP A 1 200 ? -4.012 -0.978 -21.308 1.00 95.56 200 ASP A CA 1
ATOM 1486 C C . ASP A 1 200 ? -3.708 -2.099 -22.313 1.00 95.56 200 ASP A C 1
ATOM 1488 O O . ASP A 1 200 ? -2.551 -2.498 -22.489 1.00 95.56 200 ASP A O 1
ATOM 1492 N N . THR A 1 201 ? -4.752 -2.682 -22.897 1.00 93.62 201 THR A N 1
ATOM 1493 C CA . THR A 1 201 ? -4.637 -3.856 -23.773 1.00 93.62 201 THR A CA 1
ATOM 1494 C C . THR A 1 201 ? -4.617 -3.516 -25.254 1.00 93.62 201 THR A C 1
ATOM 1496 O O . THR A 1 201 ? -4.191 -4.358 -26.050 1.00 93.62 201 THR A O 1
ATOM 1499 N N . ASP A 1 202 ? -5.035 -2.311 -25.629 1.00 92.88 202 ASP A N 1
ATOM 1500 C CA . ASP A 1 202 ? -5.068 -1.843 -27.015 1.00 92.88 202 ASP A CA 1
ATOM 1501 C C . ASP A 1 202 ? -3.958 -0.821 -27.344 1.00 92.88 202 ASP A C 1
ATOM 1503 O O . ASP A 1 202 ? -3.754 -0.487 -28.514 1.00 92.88 202 ASP A O 1
ATOM 1507 N N . GLY A 1 203 ? -3.185 -0.391 -26.342 1.00 88.75 203 GLY A N 1
ATOM 1508 C CA . GLY A 1 203 ? -2.043 0.510 -26.483 1.00 88.75 203 GLY A CA 1
ATOM 1509 C C . GLY A 1 203 ? -2.429 1.986 -26.577 1.00 88.75 203 GLY A C 1
ATOM 1510 O O . GLY A 1 203 ? -1.619 2.791 -27.047 1.00 88.75 203 GLY A O 1
ATOM 1511 N N . ASN A 1 204 ? -3.648 2.354 -26.173 1.00 91.12 204 ASN A N 1
ATOM 1512 C CA . ASN A 1 204 ? -4.160 3.724 -26.246 1.00 91.12 204 ASN A CA 1
ATOM 1513 C C . ASN A 1 204 ? -3.815 4.588 -25.009 1.00 91.12 204 ASN A C 1
ATOM 1515 O O . ASN A 1 204 ? -4.256 5.738 -24.922 1.00 91.12 204 ASN A O 1
ATOM 1519 N N . LEU A 1 205 ? -3.021 4.060 -24.068 1.00 87.38 205 LEU A N 1
ATOM 1520 C CA . LEU A 1 205 ? -2.622 4.669 -22.789 1.00 87.38 205 LEU A CA 1
ATOM 1521 C C . LEU A 1 205 ? -3.752 4.846 -21.761 1.00 87.38 205 LEU A C 1
ATOM 1523 O O . LEU A 1 205 ? -3.550 5.501 -20.733 1.00 87.38 205 LEU A O 1
ATOM 1527 N N . SER A 1 206 ? -4.911 4.235 -21.987 1.00 90.94 206 SER A N 1
ATOM 1528 C CA . SER A 1 206 ? -6.050 4.208 -21.067 1.00 90.94 206 SER A CA 1
ATOM 1529 C C . SER A 1 206 ? -6.235 2.817 -20.468 1.00 90.94 206 SER A C 1
ATOM 1531 O O . SER A 1 206 ? -5.767 1.815 -20.990 1.00 90.94 206 SER A O 1
ATOM 1533 N N . VAL A 1 207 ? -6.901 2.751 -19.316 1.00 95.06 207 VAL A N 1
ATOM 1534 C CA . VAL A 1 207 ? -7.171 1.475 -18.647 1.00 95.06 207 VAL A CA 1
ATOM 1535 C C . VAL A 1 207 ? -8.433 0.843 -19.228 1.00 95.06 207 VAL A C 1
ATOM 1537 O O . VAL A 1 207 ? -9.511 1.423 -19.110 1.00 95.06 207 VAL A O 1
ATOM 1540 N N . ASP A 1 208 ? -8.311 -0.376 -19.749 1.00 95.00 208 ASP A N 1
ATOM 1541 C CA . ASP A 1 208 ? -9.431 -1.168 -20.272 1.00 95.00 208 ASP A CA 1
ATOM 1542 C C . ASP A 1 208 ? -10.050 -2.070 -19.202 1.00 95.00 208 ASP A C 1
ATOM 1544 O O . ASP A 1 208 ? -11.263 -2.276 -19.144 1.00 95.00 208 ASP A O 1
ATOM 1548 N N . GLN A 1 209 ? -9.205 -2.654 -18.349 1.00 95.69 209 GLN A N 1
ATOM 1549 C CA . GLN A 1 209 ? -9.629 -3.632 -17.350 1.00 95.69 209 GLN A CA 1
ATOM 1550 C C . GLN A 1 209 ? -8.726 -3.628 -16.122 1.00 95.69 209 GLN A C 1
ATOM 1552 O O . GLN A 1 209 ? -7.521 -3.398 -16.216 1.00 95.69 209 GLN A O 1
ATOM 1557 N N . TYR A 1 210 ? -9.303 -3.984 -14.974 1.00 97.00 210 TYR A N 1
ATOM 1558 C CA . TYR A 1 210 ? -8.565 -4.215 -13.738 1.00 97.00 210 TYR A CA 1
ATOM 1559 C C . TYR A 1 210 ? -8.390 -5.713 -13.476 1.00 97.00 210 TYR A C 1
ATOM 1561 O O . TYR A 1 210 ? -9.342 -6.488 -13.572 1.00 97.00 210 TYR A O 1
ATOM 1569 N N . ARG A 1 211 ? -7.172 -6.130 -13.122 1.00 97.12 211 ARG A N 1
ATOM 1570 C CA . ARG A 1 211 ? -6.831 -7.521 -12.779 1.00 97.12 211 ARG A CA 1
ATOM 1571 C C . ARG A 1 211 ? -5.987 -7.595 -11.508 1.00 97.12 211 ARG A C 1
ATOM 1573 O O . ARG A 1 211 ? -5.265 -6.658 -11.186 1.00 97.12 211 ARG A O 1
ATOM 1580 N N . ARG A 1 212 ? -6.063 -8.71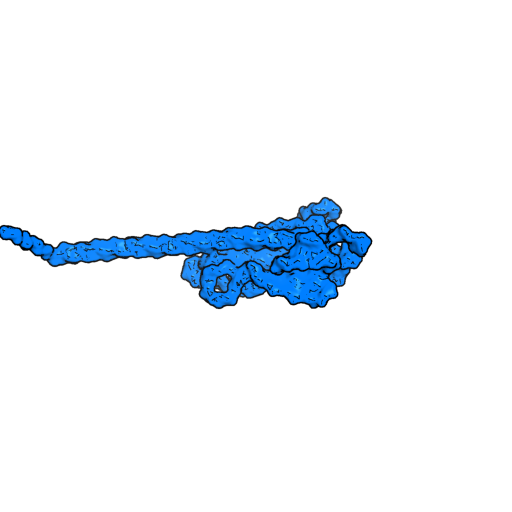7 -10.788 1.00 96.56 212 ARG A N 1
ATOM 1581 C CA . ARG A 1 212 ? -5.196 -9.006 -9.629 1.00 96.56 212 ARG A CA 1
ATOM 1582 C C . ARG A 1 212 ? -3.809 -9.478 -10.072 1.00 96.56 212 ARG A C 1
ATOM 1584 O O . ARG A 1 212 ? -3.652 -9.940 -11.206 1.00 96.56 212 ARG A O 1
ATOM 1591 N N . ALA A 1 213 ? -2.816 -9.388 -9.185 1.00 95.69 213 ALA A N 1
ATOM 1592 C CA . ALA A 1 213 ? -1.418 -9.658 -9.525 1.00 95.69 213 ALA A CA 1
ATOM 1593 C C . ALA A 1 213 ? -1.199 -11.057 -10.127 1.00 95.69 213 ALA A C 1
ATOM 1595 O O . ALA A 1 213 ? -0.456 -11.170 -11.100 1.00 95.69 213 ALA A O 1
ATOM 1596 N N . ASN A 1 214 ? -1.866 -12.114 -9.640 1.00 95.19 214 ASN A N 1
ATOM 1597 C CA . ASN A 1 214 ? -1.674 -13.468 -10.184 1.00 95.19 214 ASN A CA 1
ATOM 1598 C C . ASN A 1 214 ? -2.134 -13.584 -11.642 1.00 95.19 214 ASN A C 1
ATOM 1600 O O . ASN A 1 214 ? -1.480 -14.245 -12.454 1.00 95.19 214 ASN A O 1
ATOM 1604 N N . ALA A 1 215 ? -3.220 -12.899 -12.003 1.00 95.69 215 ALA A N 1
ATOM 1605 C CA . ALA A 1 215 ? -3.705 -12.854 -13.378 1.00 95.69 215 ALA A CA 1
ATOM 1606 C C . ALA A 1 215 ? -2.771 -12.042 -14.294 1.00 95.69 215 ALA A C 1
ATOM 1608 O O . ALA A 1 215 ? -2.563 -12.430 -15.443 1.00 95.69 215 ALA A O 1
ATOM 1609 N N . VAL A 1 216 ? -2.181 -10.949 -13.793 1.00 95.56 216 VAL A N 1
ATOM 1610 C CA . VAL A 1 216 ? -1.193 -10.148 -14.545 1.00 95.56 216 VAL A CA 1
ATOM 1611 C C . VAL A 1 216 ? 0.116 -10.921 -14.733 1.00 95.56 216 VAL A C 1
ATOM 1613 O O . VAL A 1 216 ? 0.644 -10.955 -15.845 1.00 95.56 216 VAL A O 1
ATOM 1616 N N . ASN A 1 217 ? 0.590 -11.602 -13.683 1.00 93.44 217 ASN A N 1
ATOM 1617 C CA . ASN A 1 217 ? 1.753 -12.492 -13.705 1.00 93.44 217 ASN A CA 1
ATOM 1618 C C . ASN A 1 217 ? 1.589 -13.599 -14.751 1.00 93.44 217 ASN A C 1
ATOM 1620 O O . ASN A 1 217 ? 2.445 -13.761 -15.617 1.00 93.44 217 ASN A O 1
ATOM 1624 N N . SER A 1 218 ? 0.465 -14.319 -14.706 1.00 93.62 218 SER A N 1
ATOM 1625 C CA . SER A 1 218 ? 0.192 -15.442 -15.614 1.00 93.62 218 SER A CA 1
ATOM 1626 C C . SER A 1 218 ? 0.108 -15.011 -17.081 1.00 93.62 218 SER A C 1
ATOM 1628 O O . SER A 1 218 ? 0.444 -15.785 -17.971 1.00 93.62 218 SER A O 1
ATOM 1630 N N . ALA A 1 219 ? -0.327 -13.775 -17.338 1.00 93.31 219 ALA A N 1
ATOM 1631 C CA . ALA A 1 219 ? -0.411 -13.203 -18.679 1.00 93.31 219 ALA A CA 1
ATOM 1632 C C . ALA A 1 219 ? 0.887 -12.513 -19.147 1.00 93.31 219 ALA A C 1
ATOM 1634 O O . ALA A 1 219 ? 0.953 -12.083 -20.296 1.00 93.31 219 ALA A O 1
ATOM 1635 N N . GLY A 1 220 ? 1.894 -12.345 -18.279 1.00 92.88 220 GLY A N 1
ATOM 1636 C CA . GLY A 1 220 ? 3.097 -11.562 -18.592 1.00 92.88 220 GLY A CA 1
ATOM 1637 C C . GLY A 1 220 ? 2.810 -10.084 -18.900 1.00 92.88 220 GLY A C 1
ATOM 1638 O O . GLY A 1 220 ? 3.573 -9.437 -19.613 1.00 92.88 220 GLY A O 1
ATOM 1639 N N . ALA A 1 221 ? 1.703 -9.540 -18.386 1.00 94.00 221 ALA A N 1
ATOM 1640 C CA . ALA A 1 221 ? 1.128 -8.272 -18.841 1.00 94.00 221 ALA A CA 1
ATOM 1641 C C . ALA A 1 221 ? 1.562 -7.044 -18.015 1.00 94.00 221 ALA A C 1
ATOM 1643 O O . ALA A 1 221 ? 0.949 -5.985 -18.102 1.00 94.00 221 ALA A O 1
ATOM 1644 N N . TRP A 1 222 ? 2.628 -7.138 -17.215 1.00 94.38 222 TRP A N 1
ATOM 1645 C CA . TRP A 1 222 ? 3.043 -6.037 -16.332 1.00 94.38 222 TRP A CA 1
ATOM 1646 C C . TRP A 1 222 ? 3.439 -4.748 -17.063 1.00 94.38 222 TRP A C 1
ATOM 1648 O O . TRP A 1 222 ? 3.265 -3.665 -16.512 1.00 94.38 222 TRP A O 1
ATOM 1658 N N . LYS A 1 223 ? 3.923 -4.834 -18.310 1.00 92.38 223 LYS A N 1
ATOM 1659 C CA . LYS A 1 223 ? 4.214 -3.647 -19.142 1.00 92.38 223 LYS A CA 1
ATOM 1660 C C . LYS A 1 223 ? 2.952 -2.883 -19.562 1.00 92.38 223 LYS A C 1
ATOM 1662 O O . LYS A 1 223 ? 3.039 -1.713 -19.910 1.00 92.38 223 LYS A O 1
ATOM 1667 N N . GLN A 1 224 ? 1.793 -3.538 -19.526 1.00 94.31 224 GLN A N 1
ATOM 1668 C CA . GLN A 1 224 ? 0.503 -2.943 -19.875 1.00 94.31 224 GLN A CA 1
ATOM 1669 C C . GLN A 1 224 ? -0.132 -2.202 -18.691 1.00 94.31 224 GLN A C 1
ATOM 1671 O O . GLN A 1 224 ? -1.166 -1.568 -18.851 1.00 94.31 224 GLN A O 1
ATOM 1676 N N . VAL A 1 225 ? 0.452 -2.272 -17.490 1.00 95.88 225 VAL A N 1
ATOM 1677 C CA . VAL A 1 225 ? -0.123 -1.650 -16.294 1.00 95.88 225 VAL A CA 1
ATOM 1678 C C . VAL A 1 225 ? 0.075 -0.133 -16.332 1.00 95.88 225 VAL A C 1
ATOM 1680 O O . VAL A 1 225 ? 1.201 0.354 -16.246 1.00 95.88 225 VAL A O 1
ATOM 1683 N N . LYS A 1 226 ? -1.031 0.617 -16.400 1.00 95.56 226 LYS A N 1
ATOM 1684 C CA . LYS A 1 226 ? -1.053 2.095 -16.392 1.00 95.56 226 LYS A CA 1
ATOM 1685 C C . LYS A 1 226 ? -1.639 2.685 -15.108 1.00 95.56 226 LYS A C 1
ATOM 1687 O O . LYS A 1 226 ? -1.469 3.871 -14.833 1.00 95.56 226 LYS A O 1
ATOM 1692 N N . SER A 1 227 ? -2.328 1.884 -14.298 1.00 96.50 227 SER A N 1
ATOM 1693 C CA . SER A 1 227 ? -2.921 2.322 -13.030 1.00 96.50 227 SER A CA 1
ATOM 1694 C C . SER A 1 227 ? -2.931 1.200 -11.996 1.00 96.50 227 SER A C 1
ATOM 1696 O O . SER A 1 227 ? -2.897 0.024 -12.353 1.00 96.50 227 SER A O 1
ATOM 1698 N N . ALA A 1 228 ? -3.013 1.553 -10.716 1.00 97.50 228 ALA A N 1
ATOM 1699 C CA . ALA A 1 228 ? -3.360 0.632 -9.645 1.00 97.50 228 ALA A CA 1
ATOM 1700 C C . ALA A 1 228 ? -4.481 1.216 -8.775 1.00 97.50 228 ALA A C 1
ATOM 1702 O O . ALA A 1 228 ? -4.452 2.396 -8.425 1.00 97.50 228 ALA A O 1
ATOM 1703 N N . ALA A 1 229 ? -5.455 0.384 -8.415 1.00 97.19 229 ALA A N 1
ATOM 1704 C CA . ALA A 1 229 ? -6.453 0.672 -7.397 1.00 97.19 229 ALA A CA 1
ATOM 1705 C C . ALA A 1 229 ? -6.110 -0.132 -6.138 1.00 97.19 229 ALA A C 1
ATOM 1707 O O . ALA A 1 229 ? -6.069 -1.362 -6.163 1.00 97.19 229 ALA A O 1
ATOM 1708 N N . ILE A 1 230 ? -5.832 0.577 -5.051 1.00 96.50 230 ILE A N 1
ATOM 1709 C CA . ILE A 1 230 ? -5.357 0.036 -3.781 1.00 96.50 230 ILE A CA 1
ATOM 1710 C C . ILE A 1 230 ? -6.449 0.248 -2.746 1.00 96.50 230 ILE A C 1
ATOM 1712 O O . ILE A 1 230 ? -6.937 1.364 -2.569 1.00 96.50 230 ILE A O 1
ATOM 1716 N N . ILE A 1 231 ? -6.823 -0.820 -2.056 1.00 95.88 231 ILE A N 1
ATOM 1717 C CA . ILE A 1 231 ? -7.799 -0.800 -0.976 1.00 95.88 231 ILE A CA 1
ATOM 1718 C C . ILE A 1 231 ? -7.070 -1.198 0.303 1.00 95.88 231 ILE A C 1
ATOM 1720 O O . ILE A 1 231 ? -6.631 -2.339 0.442 1.00 95.88 231 ILE A O 1
ATOM 1724 N N . LEU A 1 232 ? -6.948 -0.254 1.233 1.00 94.44 232 LEU A N 1
ATOM 1725 C CA . LEU A 1 232 ? -6.432 -0.497 2.576 1.00 94.44 232 LEU A CA 1
ATOM 1726 C C . LEU A 1 232 ? -7.600 -0.685 3.536 1.00 94.44 232 LEU A C 1
ATOM 1728 O O . LEU A 1 232 ? -8.491 0.157 3.602 1.00 94.44 232 LEU A O 1
ATOM 1732 N N . THR A 1 233 ? -7.589 -1.771 4.295 1.00 93.62 233 THR A N 1
ATOM 1733 C CA . THR A 1 233 ? -8.542 -2.005 5.381 1.00 93.62 233 THR A CA 1
ATOM 1734 C C . THR A 1 233 ? -7.893 -1.553 6.680 1.00 93.62 233 THR A C 1
ATOM 1736 O O . THR A 1 233 ? -6.875 -2.115 7.085 1.00 93.62 233 THR A O 1
ATOM 1739 N N . VAL A 1 234 ? -8.452 -0.533 7.325 1.00 91.31 234 VAL A N 1
ATOM 1740 C CA . VAL A 1 234 ? -7.897 0.077 8.540 1.00 91.31 234 VAL A CA 1
ATOM 1741 C C . VAL A 1 234 ? -8.863 -0.015 9.714 1.00 91.31 234 VAL A C 1
ATOM 1743 O O . VAL A 1 234 ? -10.074 0.045 9.531 1.00 91.31 234 VAL A O 1
ATOM 1746 N N . GLN A 1 235 ? -8.336 -0.121 10.926 1.00 87.81 235 GLN A N 1
ATOM 1747 C CA . GLN A 1 235 ? -9.102 -0.139 12.173 1.00 87.81 235 GLN A CA 1
ATOM 1748 C C . GLN A 1 235 ? -8.452 0.812 13.182 1.00 87.81 235 GLN A C 1
ATOM 1750 O O . GLN A 1 235 ? -7.232 0.810 13.304 1.00 87.81 235 GLN A O 1
ATOM 1755 N N . SER A 1 236 ? -9.248 1.598 13.912 1.00 86.88 236 SER A N 1
ATOM 1756 C CA . SER A 1 236 ? -8.784 2.343 15.091 1.00 86.88 236 SER A CA 1
ATOM 1757 C C . SER A 1 236 ? -9.629 1.942 16.293 1.00 86.88 236 SER A C 1
ATOM 1759 O O . SER A 1 236 ? -10.860 1.975 16.229 1.00 86.88 236 SER A O 1
ATOM 1761 N N . GLY A 1 237 ? -8.956 1.519 17.359 1.00 81.31 237 GLY A N 1
ATOM 1762 C CA . GLY A 1 237 ? -9.574 0.966 18.557 1.00 81.31 237 GLY A CA 1
ATOM 1763 C C . GLY A 1 237 ? -10.627 -0.098 18.289 1.00 81.31 237 GLY A C 1
ATOM 1764 O O . GLY A 1 237 ? -10.378 -1.048 17.551 1.00 81.31 237 GLY A O 1
ATOM 1765 N N . GLU A 1 238 ? -11.783 0.057 18.927 1.00 77.38 238 GLU A N 1
ATOM 1766 C CA . GLU A 1 238 ? -12.905 -0.893 18.894 1.00 77.38 238 GLU A CA 1
ATOM 1767 C C . GLU A 1 238 ? -13.854 -0.649 17.706 1.00 77.38 238 GLU A C 1
ATOM 1769 O O . GLU A 1 238 ? -14.879 -1.312 17.571 1.00 77.38 238 GLU A O 1
ATOM 1774 N N . LEU A 1 239 ? -13.512 0.282 16.807 1.00 79.69 239 LEU A N 1
ATOM 1775 C CA . LEU A 1 239 ? -14.308 0.528 15.610 1.00 79.69 239 LEU A CA 1
ATOM 1776 C C . LEU A 1 239 ? -14.167 -0.619 14.610 1.00 79.69 239 LEU A C 1
ATOM 1778 O O . LEU A 1 239 ? -13.072 -1.127 14.366 1.00 79.69 239 LEU A O 1
ATOM 1782 N N . ILE A 1 240 ? -15.269 -0.945 13.939 1.00 83.44 240 ILE A N 1
ATOM 1783 C CA . ILE A 1 240 ? -15.275 -1.889 12.819 1.00 83.44 240 ILE A CA 1
ATOM 1784 C C . ILE A 1 240 ? -14.297 -1.403 11.727 1.00 83.44 240 ILE A C 1
ATOM 1786 O O . ILE A 1 240 ? -14.293 -0.204 11.409 1.00 83.44 240 ILE A O 1
ATOM 1790 N N . PRO A 1 241 ? -13.487 -2.299 11.125 1.00 88.25 241 PRO A N 1
ATOM 1791 C CA . PRO A 1 241 ? -12.562 -1.921 10.068 1.00 88.25 241 PRO A CA 1
ATOM 1792 C C . PRO A 1 241 ? -13.250 -1.223 8.889 1.00 88.25 241 PRO A C 1
ATOM 1794 O O . PRO A 1 241 ? -14.357 -1.583 8.483 1.00 88.25 241 PRO A O 1
ATOM 1797 N N . LYS A 1 242 ? -12.571 -0.234 8.305 1.00 90.50 242 LYS A N 1
ATOM 1798 C CA . LYS A 1 242 ? -13.040 0.531 7.146 1.00 90.50 242 LYS A CA 1
ATOM 1799 C C . LYS A 1 242 ? -12.086 0.403 5.971 1.00 90.50 242 LYS A C 1
ATOM 1801 O O . LYS A 1 242 ? -10.871 0.386 6.140 1.00 90.50 242 LYS A O 1
ATOM 1806 N N . ASN A 1 243 ? -12.658 0.393 4.771 1.00 92.81 243 ASN A N 1
ATOM 1807 C CA . ASN A 1 243 ? -11.903 0.374 3.526 1.00 92.81 243 ASN A CA 1
ATOM 1808 C C . ASN A 1 243 ? -11.595 1.798 3.061 1.00 92.81 243 ASN A C 1
ATOM 1810 O O . ASN A 1 243 ? -12.495 2.624 2.905 1.00 92.81 243 ASN A O 1
ATOM 1814 N N . LEU A 1 244 ? -10.326 2.053 2.777 1.00 92.06 244 LEU A N 1
ATOM 1815 C CA . LEU A 1 244 ? -9.814 3.266 2.162 1.00 92.06 244 LEU A CA 1
ATOM 1816 C C . LEU A 1 244 ? -9.338 2.915 0.759 1.00 92.06 244 LEU A C 1
ATOM 1818 O O . LEU A 1 244 ? -8.471 2.061 0.599 1.00 92.06 244 LEU A O 1
ATOM 1822 N N . THR A 1 245 ? -9.924 3.546 -0.256 1.00 94.00 245 THR A N 1
ATOM 1823 C CA . THR A 1 245 ? -9.622 3.245 -1.660 1.00 94.00 245 THR A CA 1
ATOM 1824 C C . THR A 1 245 ? -8.823 4.379 -2.285 1.00 94.00 245 THR A C 1
ATOM 1826 O O . THR A 1 245 ? -9.243 5.533 -2.237 1.00 94.00 245 THR A O 1
ATOM 1829 N N . TYR A 1 246 ? -7.704 4.036 -2.915 1.00 94.81 246 TYR A N 1
ATOM 1830 C CA . TYR A 1 246 ? -6.811 4.957 -3.606 1.00 94.81 246 TYR A CA 1
ATOM 1831 C C . TYR A 1 246 ? -6.589 4.474 -5.031 1.00 94.81 246 TYR A C 1
ATOM 1833 O O . TYR A 1 246 ? -6.257 3.312 -5.247 1.0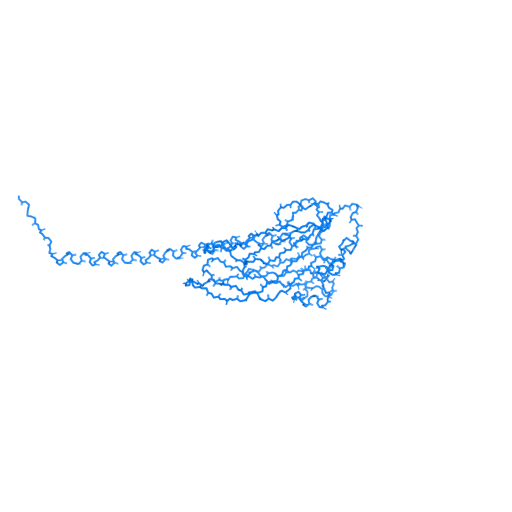0 94.81 246 TYR A O 1
ATOM 1841 N N . VAL A 1 247 ? -6.748 5.362 -6.008 1.00 95.12 247 VAL A N 1
ATOM 1842 C CA . VAL A 1 247 ? -6.441 5.060 -7.408 1.00 95.12 247 VAL A CA 1
ATOM 1843 C C . VAL A 1 247 ? -5.243 5.892 -7.821 1.00 95.12 247 VAL A C 1
ATOM 1845 O O . VAL A 1 247 ? -5.266 7.120 -7.737 1.00 95.12 247 VAL A O 1
ATOM 1848 N N . VAL A 1 248 ? -4.195 5.212 -8.268 1.00 96.19 248 VAL A N 1
ATOM 1849 C CA . VAL A 1 248 ? -2.950 5.824 -8.718 1.00 96.19 248 VAL A CA 1
ATOM 1850 C C . VAL A 1 248 ? -2.781 5.555 -10.204 1.00 96.19 248 VAL A C 1
ATOM 1852 O O . VAL A 1 248 ? -2.997 4.440 -10.676 1.00 96.19 248 VAL A O 1
ATOM 1855 N N . HIS A 1 249 ? -2.402 6.587 -10.949 1.00 95.12 249 HIS A N 1
ATOM 1856 C CA . HIS A 1 249 ? -1.994 6.472 -12.344 1.00 95.12 249 HIS A CA 1
ATOM 1857 C C . HIS A 1 249 ? -0.469 6.563 -12.437 1.00 95.12 249 HIS A C 1
ATOM 1859 O O . HIS A 1 249 ? 0.147 7.327 -11.689 1.00 95.12 249 HIS A O 1
ATOM 1865 N N . PHE A 1 250 ? 0.125 5.801 -13.351 1.00 94.81 250 PHE A N 1
ATOM 1866 C CA . PHE A 1 250 ? 1.569 5.733 -13.556 1.00 94.81 250 PHE A CA 1
ATOM 1867 C C . PHE A 1 250 ? 1.948 6.496 -14.835 1.00 94.81 250 PHE A C 1
ATOM 1869 O O . PHE A 1 250 ? 2.013 5.895 -15.907 1.00 94.81 250 PHE A O 1
ATOM 1876 N N . PRO A 1 251 ? 2.204 7.816 -14.757 1.00 87.88 251 PRO A N 1
ATOM 1877 C CA . PRO A 1 251 ? 2.361 8.661 -15.944 1.00 87.88 251 PRO A CA 1
ATOM 1878 C C . PRO A 1 251 ? 3.576 8.285 -16.797 1.00 87.88 251 PRO A C 1
ATOM 1880 O O . PRO A 1 251 ? 3.571 8.497 -18.004 1.00 87.88 251 PRO A O 1
ATOM 1883 N N . ASN A 1 252 ? 4.608 7.703 -16.180 1.00 85.56 252 ASN A N 1
ATOM 1884 C CA . ASN A 1 252 ? 5.830 7.315 -16.875 1.00 85.56 252 ASN A CA 1
ATOM 1885 C C . ASN A 1 252 ? 5.849 5.824 -17.241 1.00 85.56 252 ASN A C 1
ATOM 1887 O O . ASN A 1 252 ? 6.867 5.344 -17.730 1.00 85.56 252 ASN A O 1
ATOM 1891 N N . ALA A 1 253 ? 4.770 5.065 -17.019 1.00 78.62 253 ALA A N 1
ATOM 1892 C CA . ALA A 1 253 ? 4.686 3.643 -17.365 1.00 78.62 253 ALA A CA 1
ATOM 1893 C C . ALA A 1 253 ? 4.319 3.420 -18.844 1.00 78.62 253 ALA A C 1
ATOM 1895 O O . ALA A 1 253 ? 3.444 2.612 -19.145 1.00 78.62 253 ALA A O 1
ATOM 1896 N N . VAL A 1 254 ? 4.949 4.164 -19.759 1.00 67.00 254 VAL A N 1
ATOM 1897 C CA . VAL A 1 254 ? 4.758 4.078 -21.219 1.00 67.00 254 VAL A CA 1
ATOM 1898 C C . VAL A 1 254 ? 5.732 3.088 -21.839 1.00 67.00 254 VAL A C 1
ATOM 1900 O O . VAL A 1 254 ? 6.924 3.120 -21.456 1.00 67.00 254 VAL A O 1
#

Secondary structure (DSSP, 8-state):
-----PPPHHHHHHHHHHHHHHHHHHHHHHHHHHHHHHHHHHHHHHHHHHHHHHHHHHHHHTTTT-----TT----HHHHS--BTTTB-STT--EEEE-PPPEEEEEE-TTS-EEEEEE-B-EEEEEEE--TT-B-TTS-B--TT-EEEEEEEEETTEEEEEEEETTTTEEEEEEEE----TT-TTSEEEEEEEEEEEE-SSSSSS--EEE-HHHHHHHT-GGGEEEEEEEEEEEETTSPPEEEEEEEE-TT--